Protein AF-Q20AI0-F1 (afdb_monomer)

Foldseek 3Di:
DPWDKDWDWFQFPPRDIDIDIGGPDAPDDDDDDPDPDPDDTHTDDWDWPDDDPQWTWIASPDPQWIWTAGVVVGKIFTTGHPDTQKIKCPVVPWDFDGFDADPVVPPPPPPPDDDDDDDDDDYDDDDDDDPPPPPPDPPPCPQQAWDDDDHDIDRRRRGDGDTDMDMDGPPDPFDADPDDDPDDRTDDDCPPHDD

Sequence (195 aa):
NKVRLLLELYRLQGNITRVKINELKPLKPRFEVPDVLVGEPPTEPLSVLSKDDNGVVLSLGSESQRLIVSARPFRLDVMEGPEVLLSLNSRGLLAFEHLRLRKDTQADPESAEVKENVDGAEEQDNEEKAEDGGKDKEEKDDGLWEETFRSHTDSKPNGPTSISLDFSLPGVEHVYGIPEHADNLKLKTTDGGDP

InterPro domains:
  IPR025887 Glycoside hydrolase family 31, N-terminal domain [PF13802] (7-190)

Nearest PDB structures (foldseek):
  7k9n-assembly2_C  TM=9.590E-01  e=2.034E-14  Mus musculus
  7kry-assembly2_C  TM=9.667E-01  e=3.695E-14  Mus musculus
  7k9q-assembly1_A  TM=9.678E-01  e=1.094E-13  Mus musculus
  7jty-assembly1_A  TM=9.689E-01  e=2.754E-13  Mus musculus
  7kb6-assembly1_A  TM=9.679E-01  e=3.421E-13  Mus musculus

Structure (mmCIF, N/CA/C/O backbone):
data_AF-Q20AI0-F1
#
_entry.id   AF-Q20AI0-F1
#
loop_
_atom_site.group_PDB
_atom_site.id
_atom_site.type_symbol
_atom_site.label_atom_id
_atom_site.label_alt_id
_atom_site.label_comp_id
_atom_site.label_asym_id
_atom_site.label_entity_id
_atom_site.label_seq_id
_atom_site.pdbx_PDB_ins_code
_atom_site.Cartn_x
_atom_site.Cartn_y
_atom_site.Cartn_z
_atom_site.occupancy
_atom_site.B_iso_or_equiv
_atom_site.auth_seq_id
_atom_site.auth_comp_id
_atom_site.auth_asym_id
_atom_site.auth_atom_id
_atom_site.pdbx_PDB_model_num
ATOM 1 N N . ASN A 1 1 ? 9.382 -21.096 -7.380 1.00 51.12 1 ASN A N 1
ATOM 2 C CA . ASN A 1 1 ? 10.043 -20.179 -6.420 1.00 51.12 1 ASN A CA 1
ATOM 3 C C . ASN A 1 1 ? 9.060 -19.696 -5.358 1.00 51.12 1 ASN A C 1
ATOM 5 O O . ASN A 1 1 ? 8.054 -19.109 -5.723 1.00 51.12 1 ASN A O 1
ATOM 9 N N . LYS A 1 2 ? 9.305 -19.943 -4.060 1.00 81.31 2 LYS A N 1
ATOM 10 C CA . LYS A 1 2 ? 8.497 -19.376 -2.955 1.00 81.31 2 LYS A CA 1
ATOM 11 C C . LYS A 1 2 ? 9.192 -18.126 -2.408 1.00 81.31 2 LYS A C 1
ATOM 13 O O . LYS A 1 2 ? 9.929 -18.204 -1.425 1.00 81.31 2 LYS A O 1
ATOM 18 N N . VAL A 1 3 ? 9.017 -16.995 -3.087 1.00 91.12 3 VAL A N 1
ATOM 19 C CA . VAL A 1 3 ? 9.570 -15.708 -2.638 1.00 91.12 3 VAL A CA 1
ATOM 20 C C . VAL A 1 3 ? 8.892 -15.307 -1.334 1.00 91.12 3 VAL A C 1
ATOM 22 O O . VAL A 1 3 ? 7.679 -15.449 -1.189 1.00 91.12 3 VAL A O 1
ATOM 25 N N . ARG A 1 4 ? 9.679 -14.828 -0.370 1.00 95.44 4 ARG A N 1
ATOM 26 C CA . ARG A 1 4 ? 9.167 -14.318 0.903 1.00 95.44 4 ARG A CA 1
ATOM 27 C C . ARG A 1 4 ? 9.273 -12.805 0.921 1.00 95.44 4 ARG A C 1
ATOM 29 O O . ARG A 1 4 ? 10.354 -12.265 0.693 1.00 95.44 4 ARG A O 1
ATOM 36 N N . LEU A 1 5 ? 8.165 -12.156 1.242 1.00 96.75 5 LEU A N 1
ATOM 37 C CA . LEU A 1 5 ? 8.099 -10.721 1.473 1.00 96.75 5 LEU A CA 1
ATOM 38 C C . LEU A 1 5 ? 8.093 -10.436 2.980 1.00 96.75 5 LEU A C 1
ATOM 40 O O . LEU A 1 5 ? 7.727 -11.293 3.788 1.00 96.75 5 LEU A O 1
ATOM 44 N N . LEU A 1 6 ? 8.529 -9.238 3.339 1.00 97.56 6 LEU A N 1
ATOM 45 C CA . LEU A 1 6 ? 8.467 -8.648 4.663 1.00 97.56 6 LEU A CA 1
ATOM 46 C C . LEU A 1 6 ? 7.377 -7.574 4.648 1.00 97.56 6 LEU A C 1
ATOM 48 O O . LEU A 1 6 ? 7.428 -6.659 3.831 1.00 97.56 6 LEU A O 1
ATOM 52 N N . LEU A 1 7 ? 6.412 -7.702 5.556 1.00 97.75 7 LEU A N 1
ATOM 53 C CA . LEU A 1 7 ? 5.418 -6.676 5.850 1.00 97.75 7 LEU A CA 1
ATOM 54 C C . LEU A 1 7 ? 5.827 -5.961 7.138 1.00 97.75 7 LEU A C 1
ATOM 56 O O . LEU A 1 7 ? 5.940 -6.597 8.186 1.00 97.75 7 LEU A O 1
ATOM 60 N N . GLU A 1 8 ? 5.988 -4.647 7.062 1.00 97.81 8 GLU A N 1
ATOM 61 C CA . GLU A 1 8 ? 6.223 -3.773 8.207 1.00 97.81 8 GLU A CA 1
ATOM 62 C C . GLU A 1 8 ? 5.012 -2.847 8.375 1.00 97.81 8 GLU A C 1
ATOM 64 O O . GLU A 1 8 ? 4.551 -2.213 7.420 1.00 97.81 8 GLU A O 1
ATOM 69 N N . LEU A 1 9 ? 4.478 -2.796 9.595 1.00 97.94 9 LEU A N 1
ATOM 70 C CA . LEU A 1 9 ? 3.311 -1.997 9.961 1.00 97.94 9 LEU A CA 1
ATOM 71 C C . LEU A 1 9 ? 3.705 -1.026 11.069 1.00 97.94 9 LEU A C 1
ATOM 73 O O . LEU A 1 9 ? 4.237 -1.447 12.097 1.00 97.94 9 LEU A O 1
ATOM 77 N N . TYR A 1 10 ? 3.398 0.254 10.879 1.00 97.50 10 TYR A N 1
ATOM 78 C CA . TYR A 1 10 ? 3.651 1.295 11.870 1.00 97.50 10 TYR A CA 1
ATOM 79 C C . TYR A 1 10 ? 2.379 2.087 12.131 1.00 97.50 10 TYR A C 1
ATOM 81 O O . TYR A 1 10 ? 1.700 2.517 11.196 1.00 97.50 10 TYR A O 1
ATOM 89 N N . ARG A 1 11 ? 2.106 2.344 13.409 1.00 97.38 11 ARG A N 1
ATOM 90 C CA . ARG A 1 11 ? 1.198 3.406 13.830 1.00 97.38 11 ARG A CA 1
ATOM 91 C C . ARG A 1 11 ? 2.026 4.664 14.040 1.00 97.38 11 ARG A 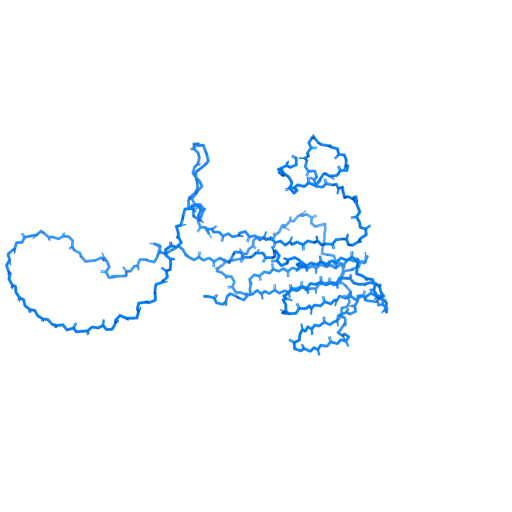C 1
ATOM 93 O O . ARG A 1 11 ? 3.006 4.645 14.782 1.00 97.38 11 ARG A O 1
ATOM 100 N N . LEU A 1 12 ? 1.642 5.738 13.372 1.00 97.19 12 LEU A N 1
ATOM 101 C CA . LEU A 1 12 ? 2.289 7.040 13.459 1.00 97.19 12 LEU A CA 1
ATOM 102 C C . LEU A 1 12 ? 1.355 8.030 14.162 1.00 97.19 12 LEU A C 1
ATOM 104 O O . LEU A 1 12 ? 0.133 7.861 14.146 1.00 97.19 12 LEU A O 1
ATOM 108 N N . GLN A 1 13 ? 1.926 9.075 14.760 1.00 95.31 13 GLN A N 1
ATOM 109 C CA . GLN A 1 13 ? 1.141 10.179 15.313 1.00 95.31 13 GLN A CA 1
ATOM 110 C C . GLN A 1 13 ? 0.249 10.820 14.237 1.00 95.31 13 GLN A C 1
ATOM 112 O O . GLN A 1 13 ? 0.632 10.921 13.072 1.00 95.31 13 GLN A O 1
ATOM 117 N N . GLY A 1 14 ? -0.939 11.281 14.641 1.00 93.38 14 GLY A N 1
ATOM 118 C CA . GLY A 1 14 ? -1.883 11.958 13.745 1.00 93.38 14 GLY A CA 1
ATOM 119 C C . GLY A 1 14 ? -2.825 11.028 12.974 1.00 93.38 14 GLY A C 1
ATOM 120 O O . GLY A 1 14 ? -3.235 11.377 11.873 1.00 93.38 14 GLY A O 1
ATOM 121 N N . ASN A 1 15 ? -3.183 9.868 13.541 1.00 92.50 15 ASN A N 1
ATOM 122 C CA . ASN A 1 15 ? -4.081 8.871 12.932 1.00 92.50 15 ASN A CA 1
ATOM 123 C C . ASN A 1 15 ? -3.575 8.336 11.582 1.00 92.50 15 ASN A C 1
ATOM 125 O O . ASN A 1 15 ? -4.352 8.090 10.659 1.00 92.50 15 ASN A O 1
ATOM 129 N N . ILE A 1 16 ? -2.260 8.140 11.465 1.00 95.94 16 ILE A N 1
ATOM 130 C CA . ILE A 1 16 ? -1.623 7.633 10.248 1.00 95.94 16 ILE A CA 1
ATOM 131 C C . ILE A 1 16 ? -1.146 6.199 10.490 1.00 95.94 16 ILE A C 1
ATOM 133 O O . ILE A 1 16 ? -0.482 5.898 11.482 1.00 95.94 16 ILE A O 1
ATOM 137 N N . THR A 1 17 ? -1.440 5.312 9.542 1.00 96.94 17 THR A N 1
ATOM 138 C CA . THR A 1 17 ? -0.870 3.961 9.488 1.00 96.94 17 THR A CA 1
ATOM 139 C C . THR A 1 17 ? 0.069 3.871 8.291 1.00 96.94 17 THR A C 1
ATOM 141 O O . THR A 1 17 ? -0.352 4.107 7.159 1.00 96.94 17 THR A O 1
ATOM 144 N N . ARG A 1 18 ? 1.340 3.525 8.521 1.00 98.06 18 ARG A N 1
ATOM 145 C CA . ARG A 1 18 ? 2.326 3.292 7.454 1.00 98.06 18 ARG A CA 1
ATOM 146 C C . ARG A 1 18 ? 2.454 1.795 7.211 1.00 98.06 18 ARG A C 1
ATOM 148 O O . ARG A 1 18 ? 2.704 1.031 8.142 1.00 98.06 18 ARG A O 1
ATOM 155 N N . VAL A 1 19 ? 2.307 1.400 5.952 1.00 98.12 19 VAL A N 1
ATOM 156 C CA . VAL A 1 19 ? 2.476 0.023 5.482 1.00 98.12 19 VAL A CA 1
ATOM 157 C C . VAL A 1 19 ? 3.674 -0.010 4.545 1.00 98.12 19 VAL A C 1
ATOM 159 O O . VAL A 1 19 ? 3.740 0.778 3.602 1.00 98.12 19 VAL A O 1
ATOM 162 N N . LYS A 1 20 ? 4.618 -0.914 4.797 1.00 98.00 20 LYS A N 1
ATOM 163 C CA . LYS A 1 20 ? 5.772 -1.149 3.927 1.00 98.00 20 LYS A CA 1
ATOM 164 C C . LYS A 1 20 ? 5.855 -2.635 3.603 1.00 98.00 20 LYS A C 1
ATOM 166 O O . LYS A 1 20 ? 5.780 -3.476 4.494 1.00 98.00 20 LYS A O 1
ATOM 171 N N . ILE A 1 21 ? 5.970 -2.948 2.315 1.00 98.06 21 ILE A N 1
ATOM 172 C CA . ILE A 1 21 ? 6.155 -4.311 1.811 1.00 98.06 21 ILE A CA 1
ATOM 173 C C . ILE A 1 21 ? 7.470 -4.332 1.044 1.00 98.06 21 ILE A C 1
ATOM 175 O O . ILE A 1 21 ? 7.664 -3.539 0.125 1.00 98.06 21 ILE A O 1
ATOM 179 N N . ASN A 1 22 ? 8.373 -5.231 1.420 1.00 97.88 22 ASN A N 1
ATOM 180 C CA . ASN A 1 22 ? 9.650 -5.420 0.737 1.00 97.88 22 ASN A CA 1
ATOM 181 C C . ASN A 1 22 ? 9.959 -6.915 0.598 1.00 97.88 22 ASN A C 1
ATOM 183 O O . ASN A 1 22 ? 9.277 -7.756 1.174 1.00 97.88 22 ASN A O 1
ATOM 187 N N . GLU A 1 23 ? 10.990 -7.282 -0.151 1.00 97.00 23 GLU A N 1
ATOM 188 C CA . GLU A 1 23 ? 11.496 -8.654 -0.124 1.00 97.00 23 GLU A CA 1
ATOM 189 C C . GLU A 1 23 ? 12.195 -8.918 1.210 1.00 97.00 23 GLU A C 1
ATOM 191 O O . GLU A 1 23 ? 12.966 -8.094 1.695 1.00 97.00 23 GLU A O 1
ATOM 196 N N . LEU A 1 24 ? 11.969 -10.095 1.799 1.00 96.81 24 LEU A N 1
ATOM 197 C CA . LEU A 1 24 ? 12.628 -10.466 3.055 1.00 96.81 24 LEU A CA 1
ATOM 198 C C . LEU A 1 24 ? 14.141 -10.672 2.868 1.00 96.81 24 LEU A C 1
ATOM 200 O O . LEU A 1 24 ? 14.921 -10.468 3.794 1.00 96.81 24 LEU A O 1
ATOM 204 N N . LYS A 1 25 ? 14.547 -11.144 1.684 1.00 95.75 25 LYS A N 1
ATOM 205 C CA . LYS A 1 25 ? 15.941 -11.417 1.308 1.00 95.75 25 LYS A CA 1
ATOM 206 C C . LYS A 1 25 ? 16.156 -11.066 -0.170 1.00 95.75 25 LYS A C 1
ATOM 208 O O . LYS A 1 25 ? 16.181 -11.981 -0.993 1.00 95.75 25 LYS A O 1
ATOM 213 N N . PRO A 1 26 ? 16.237 -9.773 -0.522 1.00 95.06 26 PRO A N 1
ATOM 214 C CA . PRO A 1 26 ? 16.403 -9.375 -1.912 1.00 95.06 26 PRO A CA 1
ATOM 215 C C . PRO A 1 26 ? 17.822 -9.665 -2.417 1.00 95.06 26 PRO A C 1
ATOM 217 O O . PRO A 1 26 ? 18.776 -9.657 -1.638 1.00 95.06 26 PRO A O 1
ATOM 220 N N . LEU A 1 27 ? 17.976 -9.833 -3.736 1.00 95.44 27 LEU A N 1
ATOM 221 C CA . LEU A 1 27 ? 19.296 -9.919 -4.385 1.00 95.44 27 LEU A CA 1
ATOM 222 C C . LEU A 1 27 ? 20.114 -8.628 -4.215 1.00 95.44 27 LEU A C 1
ATOM 224 O O . LEU A 1 27 ? 21.339 -8.663 -4.148 1.00 95.44 27 LEU A O 1
ATOM 228 N N . LYS A 1 28 ? 19.423 -7.487 -4.139 1.00 95.38 28 LYS A N 1
ATOM 229 C CA . LYS A 1 28 ? 19.978 -6.167 -3.834 1.00 95.38 28 LYS A CA 1
ATOM 230 C C . LYS A 1 28 ? 18.897 -5.272 -3.217 1.00 95.38 28 LYS A C 1
ATOM 232 O O . LYS A 1 28 ? 17.720 -5.513 -3.477 1.00 95.38 28 LYS A O 1
ATOM 237 N N . PRO A 1 29 ? 19.244 -4.227 -2.451 1.00 96.75 29 PRO A N 1
ATOM 238 C CA . PRO A 1 29 ? 18.245 -3.325 -1.886 1.00 96.75 29 PRO A CA 1
ATOM 239 C C . PRO A 1 29 ? 17.313 -2.745 -2.959 1.00 96.75 29 PRO A C 1
ATOM 241 O O . PRO A 1 29 ? 17.765 -2.333 -4.031 1.00 96.75 29 PRO A O 1
ATOM 244 N N . ARG A 1 30 ? 16.010 -2.707 -2.662 1.00 96.81 30 ARG A N 1
ATOM 245 C CA . ARG A 1 30 ? 15.045 -1.926 -3.442 1.00 96.81 30 ARG A CA 1
ATOM 246 C C . ARG A 1 30 ? 15.171 -0.455 -3.078 1.00 96.81 30 ARG A C 1
ATOM 248 O O . ARG A 1 30 ? 15.557 -0.125 -1.960 1.00 96.81 30 ARG A O 1
ATOM 255 N N . PHE A 1 31 ? 14.863 0.410 -4.036 1.00 97.25 31 PHE A N 1
ATOM 256 C CA . PHE A 1 31 ? 14.921 1.847 -3.822 1.00 97.25 31 PHE A CA 1
ATOM 257 C C . PHE A 1 31 ? 13.906 2.276 -2.755 1.00 97.25 31 PHE A C 1
ATOM 259 O O . PHE A 1 31 ? 12.736 1.902 -2.822 1.00 97.25 31 PHE A O 1
ATOM 266 N N . GLU A 1 32 ? 14.358 3.077 -1.793 1.00 96.69 32 GLU A N 1
ATOM 267 C CA . GLU A 1 32 ? 13.515 3.767 -0.820 1.00 96.69 32 GLU A CA 1
ATOM 268 C C . GLU A 1 32 ? 13.718 5.265 -1.019 1.00 96.69 32 GLU A C 1
ATOM 270 O O . GLU A 1 32 ? 14.857 5.719 -1.079 1.00 96.69 32 GLU A O 1
ATOM 275 N N . VAL A 1 33 ? 12.622 6.010 -1.173 1.00 97.31 33 VAL A N 1
ATOM 276 C CA . VAL A 1 33 ? 12.655 7.422 -1.575 1.00 97.31 33 VAL A CA 1
ATOM 277 C C . VAL A 1 33 ? 13.280 8.277 -0.460 1.00 97.31 33 VAL A C 1
ATOM 279 O O . VAL A 1 33 ? 12.664 8.396 0.603 1.00 97.31 33 VAL A O 1
ATOM 282 N N . PRO A 1 34 ? 14.463 8.886 -0.676 1.00 96.56 34 PRO A N 1
ATOM 283 C CA . PRO A 1 34 ? 15.058 9.804 0.287 1.00 96.56 34 PRO A CA 1
ATOM 284 C C . PRO A 1 34 ? 14.478 11.219 0.125 1.00 96.56 34 PRO A C 1
ATOM 286 O O . PRO A 1 34 ? 13.783 11.512 -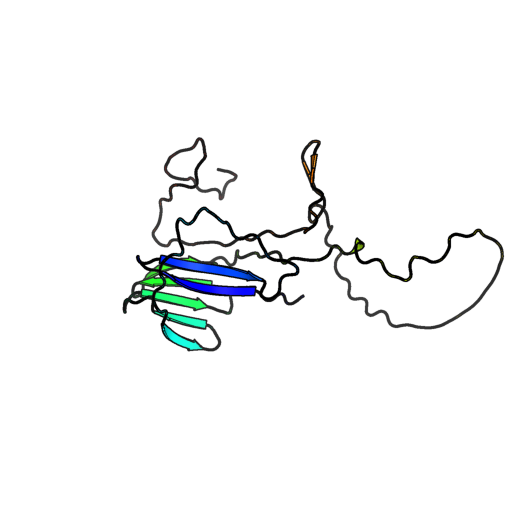0.846 1.00 96.56 34 PRO A O 1
ATOM 289 N N . ASP A 1 35 ? 14.770 12.098 1.085 1.00 96.56 35 ASP A N 1
ATOM 290 C CA . ASP A 1 35 ? 14.598 13.563 1.010 1.00 96.56 35 ASP A CA 1
ATOM 291 C C . ASP A 1 35 ? 13.163 14.117 0.852 1.00 96.56 35 ASP A C 1
ATOM 293 O O . ASP A 1 35 ? 12.959 15.326 0.943 1.00 96.56 35 ASP A O 1
ATOM 297 N N . VAL A 1 36 ? 12.146 13.267 0.668 1.00 97.88 36 VAL A N 1
ATOM 298 C CA . VAL A 1 36 ? 10.729 13.684 0.623 1.00 97.88 36 VAL A CA 1
ATOM 299 C C . VAL A 1 36 ? 10.154 13.885 2.027 1.00 97.88 36 VAL A C 1
ATOM 301 O O . VAL A 1 36 ? 9.379 14.813 2.263 1.00 97.88 36 VAL A O 1
ATOM 304 N N . LEU A 1 37 ? 10.522 13.020 2.975 1.00 97.00 37 LEU A N 1
ATOM 305 C CA . LEU A 1 37 ? 10.156 13.197 4.377 1.00 97.00 37 LEU A CA 1
ATOM 306 C C . LEU A 1 37 ? 11.094 14.225 5.014 1.00 97.00 37 LEU A C 1
ATOM 308 O O . LEU A 1 37 ? 12.308 14.054 5.005 1.00 97.00 37 LEU A O 1
ATOM 312 N N . VAL A 1 38 ? 10.527 15.261 5.634 1.00 96.75 38 VAL A N 1
ATOM 313 C CA . VAL A 1 38 ? 11.292 16.287 6.374 1.00 96.75 38 VAL A CA 1
ATOM 314 C C . VAL A 1 38 ? 11.928 15.758 7.671 1.00 96.75 38 VAL A C 1
ATOM 316 O O . VAL A 1 38 ? 12.734 16.441 8.297 1.00 96.75 38 VAL A O 1
ATOM 319 N N . GLY A 1 39 ? 11.551 14.549 8.086 1.00 96.06 39 GLY A N 1
ATOM 320 C CA . GLY A 1 39 ? 12.059 13.828 9.246 1.00 96.06 39 GLY A CA 1
ATOM 321 C C . GLY A 1 39 ? 11.294 12.518 9.432 1.00 96.06 39 GLY A C 1
ATOM 322 O O . GLY A 1 39 ? 10.238 12.324 8.823 1.00 96.06 39 GLY A O 1
ATOM 323 N N . GLU A 1 40 ? 11.811 11.619 10.270 1.00 96.12 40 GLU A N 1
ATOM 324 C CA . GLU A 1 40 ? 11.113 10.366 10.575 1.00 96.12 40 GLU A CA 1
ATOM 325 C C . GLU A 1 40 ? 9.820 10.639 11.360 1.00 96.12 40 GLU A C 1
ATOM 327 O O . GLU A 1 40 ? 9.881 11.257 12.431 1.00 96.12 40 GLU A O 1
ATOM 332 N N . PRO A 1 41 ? 8.646 10.195 10.866 1.00 97.19 41 PRO A N 1
ATOM 333 C CA . PRO A 1 41 ? 7.388 10.406 11.566 1.00 97.19 41 PRO A CA 1
ATOM 334 C C . PRO A 1 41 ? 7.393 9.720 12.942 1.00 97.19 41 PRO A C 1
ATOM 336 O O . PRO A 1 41 ? 7.696 8.526 13.022 1.00 97.19 41 PRO A O 1
ATOM 339 N N . PRO A 1 42 ? 7.017 10.422 14.027 1.00 97.75 42 PRO A N 1
ATOM 340 C CA . PRO A 1 42 ? 6.953 9.818 15.350 1.00 97.75 42 PRO A CA 1
ATOM 341 C C . PRO A 1 42 ? 5.974 8.640 15.389 1.00 97.75 42 PRO A C 1
ATOM 343 O O . PRO A 1 42 ? 4.813 8.757 14.987 1.00 97.75 42 PRO A O 1
ATOM 346 N N . THR A 1 43 ? 6.440 7.504 15.901 1.00 97.62 43 THR A N 1
ATOM 347 C CA . THR A 1 43 ? 5.642 6.280 16.030 1.00 97.62 43 THR A CA 1
ATOM 348 C C . THR A 1 43 ? 4.900 6.232 17.360 1.00 97.62 43 THR A C 1
ATOM 350 O O . THR A 1 43 ? 5.431 6.646 18.390 1.00 97.62 43 THR A O 1
ATOM 353 N N . GLU A 1 44 ? 3.724 5.617 17.360 1.00 96.31 44 GLU A N 1
ATOM 354 C CA . GLU A 1 44 ? 2.995 5.231 18.567 1.00 96.31 44 GLU A CA 1
ATOM 355 C C . GLU A 1 44 ? 2.919 3.697 18.677 1.00 96.31 44 GLU A C 1
ATOM 357 O O . GLU A 1 44 ? 2.975 3.001 17.659 1.00 96.31 44 GLU A O 1
ATOM 362 N N . PRO A 1 45 ? 2.774 3.128 19.888 1.00 94.25 45 PRO A N 1
ATOM 363 C CA . PRO A 1 45 ? 2.695 1.680 20.047 1.00 94.25 45 PRO A CA 1
ATOM 364 C C . PRO A 1 45 ? 1.486 1.067 19.326 1.00 94.25 45 PRO A C 1
ATOM 366 O O . PRO A 1 45 ? 0.350 1.533 19.468 1.00 94.25 45 PRO A O 1
ATOM 369 N N . LEU A 1 46 ? 1.739 -0.029 18.610 1.00 93.62 46 LEU A N 1
ATOM 370 C CA . LEU A 1 46 ? 0.728 -0.982 18.156 1.00 93.62 46 LEU A CA 1
ATOM 371 C C . LEU A 1 46 ? 0.592 -2.088 19.205 1.00 93.62 46 LEU A C 1
ATOM 373 O O . LEU A 1 46 ? 1.596 -2.652 19.643 1.00 93.62 46 LEU A O 1
ATOM 377 N N . SER A 1 47 ? -0.637 -2.430 19.584 1.00 95.19 47 SER A N 1
ATOM 378 C CA . SER A 1 47 ? -0.910 -3.570 20.463 1.00 95.19 47 SER A CA 1
ATOM 379 C C . SER A 1 47 ? -1.708 -4.641 19.729 1.00 95.19 47 SER A C 1
ATOM 381 O O . SER A 1 47 ? -2.604 -4.348 18.939 1.00 95.19 47 SER A O 1
ATOM 383 N N . VAL A 1 48 ? -1.366 -5.904 19.982 1.00 97.56 48 VAL A N 1
ATOM 384 C CA . VAL A 1 48 ? -2.096 -7.053 19.440 1.00 97.56 48 VAL A CA 1
ATOM 385 C C . VAL A 1 48 ? -3.344 -7.277 20.285 1.00 97.56 48 VAL A C 1
ATOM 387 O O . VAL A 1 48 ? -3.240 -7.489 21.490 1.00 97.56 48 VAL A O 1
ATOM 390 N N . LEU A 1 49 ? -4.513 -7.243 19.649 1.00 97.06 49 LEU A N 1
ATOM 391 C CA . LEU A 1 49 ? -5.799 -7.551 20.277 1.00 97.06 49 LEU A CA 1
ATOM 392 C C . LEU A 1 49 ? -6.133 -9.041 20.158 1.00 97.06 49 LEU A C 1
ATOM 394 O O . LEU A 1 49 ? -6.603 -9.651 21.114 1.00 97.06 49 LEU A O 1
ATOM 398 N N . SER A 1 50 ? -5.876 -9.634 18.993 1.00 97.50 50 SER A N 1
ATOM 399 C CA . SER A 1 50 ? -6.044 -11.069 18.760 1.00 97.50 50 SER A CA 1
ATOM 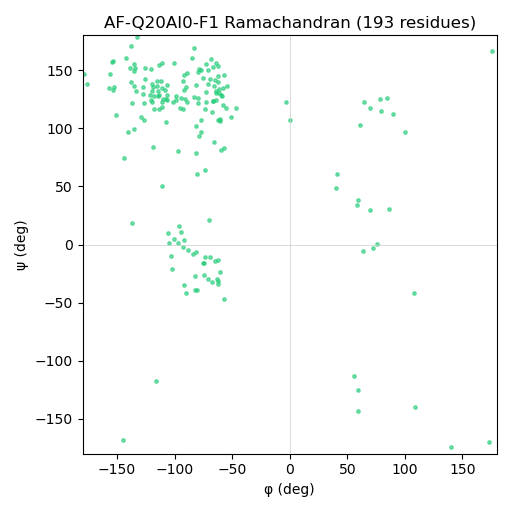400 C C . SER A 1 50 ? -5.114 -11.560 17.654 1.00 97.50 50 SER A C 1
ATOM 402 O O . SER A 1 50 ? -4.633 -10.784 16.825 1.00 97.50 50 SER A O 1
ATOM 404 N N . LYS A 1 51 ? -4.836 -12.864 17.663 1.00 98.19 51 LYS A N 1
ATOM 405 C CA . LYS A 1 51 ? -4.017 -13.545 16.662 1.00 98.19 51 LYS A CA 1
ATOM 406 C C . LYS A 1 51 ? -4.437 -15.005 16.556 1.00 98.19 51 LYS A C 1
ATOM 408 O O . LYS A 1 51 ? -4.573 -15.672 17.580 1.00 98.19 51 LYS A O 1
ATOM 413 N N . ASP A 1 52 ? -4.566 -15.485 15.330 1.00 97.06 52 ASP A N 1
ATOM 414 C CA . ASP A 1 52 ? -4.833 -16.883 15.004 1.00 97.06 52 ASP A CA 1
ATOM 415 C C . ASP A 1 52 ? -4.107 -17.288 13.702 1.00 97.06 52 ASP A C 1
ATOM 417 O O . ASP A 1 52 ? -3.223 -16.577 13.214 1.00 97.06 52 ASP A O 1
ATOM 421 N N . ASP A 1 53 ? -4.457 -18.451 13.150 1.00 95.81 53 ASP A N 1
ATOM 422 C CA . ASP A 1 53 ? -3.868 -18.988 11.914 1.00 95.81 53 ASP A CA 1
ATOM 423 C C . ASP A 1 53 ? -4.327 -18.259 10.635 1.00 95.81 53 ASP A C 1
ATOM 425 O O . ASP A 1 53 ? -3.784 -18.495 9.544 1.00 95.81 53 ASP A O 1
ATOM 429 N N . ASN A 1 54 ? -5.346 -17.404 10.748 1.00 95.62 54 ASN A N 1
ATOM 430 C CA . ASN A 1 54 ? -5.933 -16.639 9.655 1.00 95.62 54 ASN A CA 1
ATOM 431 C C . ASN A 1 54 ? -5.478 -15.181 9.663 1.00 95.62 54 ASN A C 1
ATOM 433 O O . ASN A 1 54 ?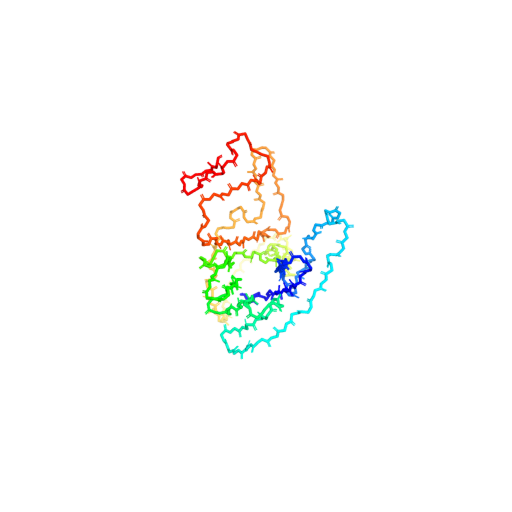 -5.541 -14.545 8.609 1.00 95.62 54 ASN A O 1
ATOM 437 N N . GLY A 1 55 ? -5.004 -14.648 10.791 1.00 97.31 55 GLY A N 1
ATOM 438 C CA . GLY A 1 55 ? -4.612 -13.250 10.857 1.00 97.31 55 GLY A CA 1
ATOM 439 C C . GLY A 1 55 ? -4.234 -12.704 12.230 1.00 97.31 55 GLY A C 1
ATOM 440 O O . GLY A 1 55 ? -4.056 -13.420 13.215 1.00 97.31 55 GLY A O 1
ATOM 441 N N . VAL A 1 56 ? -4.092 -11.380 12.270 1.00 98.31 56 VAL A N 1
ATOM 442 C CA . VAL A 1 56 ? -3.808 -10.590 13.474 1.00 98.31 56 VAL A CA 1
ATOM 443 C C . VAL A 1 56 ? -4.715 -9.366 13.483 1.00 98.31 56 VAL A C 1
ATOM 445 O O . VAL A 1 56 ? -4.850 -8.692 12.466 1.00 98.31 56 VAL A O 1
ATOM 448 N N . VAL A 1 57 ? -5.295 -9.040 14.635 1.00 98.19 57 VAL A N 1
ATOM 449 C CA . VAL A 1 57 ? -6.002 -7.773 14.855 1.00 98.19 57 VAL A CA 1
ATOM 450 C C . VAL A 1 57 ? -5.151 -6.894 15.759 1.00 98.19 57 VAL A C 1
ATOM 452 O O . VAL A 1 57 ? -4.761 -7.305 16.854 1.00 98.19 57 VAL A O 1
ATOM 455 N N . LEU A 1 58 ? -4.868 -5.679 15.304 1.00 98.06 58 LEU A N 1
ATOM 456 C CA . LEU A 1 58 ? -4.058 -4.683 15.997 1.00 98.06 58 LEU A CA 1
ATOM 457 C C . LEU A 1 58 ? -4.935 -3.500 16.425 1.00 98.06 58 LEU A C 1
ATOM 459 O O . LEU A 1 58 ? -5.807 -3.074 15.669 1.00 98.06 58 LEU A O 1
ATOM 463 N N . SER A 1 59 ? -4.702 -2.945 17.613 1.00 96.69 59 SER A N 1
ATOM 464 C CA . SER A 1 59 ? -5.291 -1.661 18.013 1.00 96.69 59 SER A CA 1
ATOM 465 C C . SER A 1 59 ? -4.486 -0.506 17.428 1.00 96.69 59 SER A C 1
ATOM 467 O O . SER A 1 59 ? -3.254 -0.504 17.495 1.00 96.69 59 SER A O 1
ATOM 469 N N . LEU A 1 60 ? -5.193 0.504 16.921 1.00 95.75 60 LEU A N 1
ATOM 470 C CA . LEU A 1 60 ? -4.614 1.770 16.465 1.00 95.75 60 LEU A CA 1
ATOM 471 C C . LEU A 1 60 ? -4.686 2.870 17.541 1.00 95.75 60 LEU A C 1
ATOM 473 O O . LEU A 1 60 ? -4.502 4.043 17.240 1.00 95.75 60 LEU A O 1
ATOM 477 N N . GLY A 1 61 ? -4.926 2.502 18.805 1.00 89.50 61 GLY A N 1
ATOM 478 C CA . GLY A 1 61 ? -4.904 3.403 19.962 1.00 89.50 61 GLY A CA 1
ATOM 479 C C . GLY A 1 61 ? -6.270 3.727 20.545 1.00 89.50 61 GLY A C 1
ATOM 480 O O . GLY A 1 61 ? -6.414 3.713 21.764 1.00 89.50 61 GLY A O 1
ATOM 481 N N . SER A 1 62 ? -7.269 3.973 19.697 1.00 88.25 62 SER A N 1
ATOM 482 C CA . SER A 1 62 ? -8.670 4.049 20.129 1.00 88.25 62 SER A CA 1
ATOM 483 C C . SER A 1 62 ? -9.251 2.643 20.322 1.00 88.25 62 SER A C 1
ATOM 485 O O . SER A 1 62 ? -8.876 1.705 19.617 1.00 88.25 62 SER A O 1
ATOM 487 N N . GLU A 1 63 ? -10.221 2.491 21.228 1.00 88.88 63 GLU A N 1
ATOM 488 C CA . GLU A 1 63 ? -10.981 1.239 21.382 1.00 88.88 63 GLU A CA 1
ATOM 489 C C . GLU A 1 63 ? -11.790 0.883 20.122 1.00 88.88 63 GLU A C 1
ATOM 491 O O . GLU A 1 63 ? -12.016 -0.300 19.820 1.00 88.88 63 GLU A O 1
ATOM 496 N N . SER A 1 64 ? -12.206 1.911 19.371 1.00 93.94 64 SER A N 1
ATOM 497 C CA . SER A 1 64 ? -12.944 1.764 18.118 1.00 93.94 64 SER A CA 1
ATOM 498 C C . SER A 1 64 ? -12.035 1.480 16.923 1.00 93.94 64 SER A C 1
ATOM 500 O O . SER A 1 64 ? -12.492 0.836 15.985 1.00 93.94 64 SER A O 1
ATOM 502 N N . GLN A 1 65 ? -10.769 1.910 16.936 1.00 95.88 65 GLN A N 1
ATOM 503 C CA . GLN A 1 65 ? -9.915 1.868 15.746 1.00 95.88 65 GLN A CA 1
ATOM 504 C C . GLN A 1 65 ? -8.978 0.666 15.734 1.00 95.88 65 GLN A C 1
ATOM 506 O O . GLN A 1 65 ? -8.193 0.438 16.663 1.00 95.88 65 GLN A O 1
ATOM 511 N N . ARG A 1 66 ? -9.053 -0.114 14.656 1.00 97.50 66 ARG A N 1
ATOM 512 C CA . ARG A 1 66 ? -8.332 -1.386 14.530 1.00 97.50 66 ARG A CA 1
ATOM 513 C C . ARG A 1 66 ? -7.758 -1.553 13.135 1.00 97.50 66 ARG A C 1
ATOM 515 O O . ARG A 1 66 ? -8.317 -1.060 12.163 1.00 97.50 66 ARG A O 1
ATOM 522 N N . LEU A 1 67 ? -6.665 -2.297 13.055 1.00 98.31 67 LEU A N 1
ATOM 523 C CA . LEU A 1 67 ? -6.106 -2.807 11.812 1.00 98.31 67 LEU A CA 1
ATOM 524 C C . LEU A 1 67 ? -6.224 -4.330 11.823 1.00 98.31 67 LEU A C 1
ATOM 526 O O . LEU A 1 67 ? -5.628 -4.993 12.673 1.00 98.31 67 LEU A O 1
ATOM 530 N N . ILE A 1 68 ? -6.989 -4.883 10.888 1.00 98.44 68 ILE A N 1
ATOM 531 C CA . ILE A 1 68 ? -7.089 -6.328 10.679 1.00 98.44 68 ILE A CA 1
ATOM 532 C C . ILE A 1 68 ? -6.103 -6.730 9.589 1.00 98.44 68 ILE A C 1
ATOM 534 O O . ILE A 1 68 ? -6.140 -6.194 8.487 1.00 98.44 68 ILE A O 1
ATOM 538 N N . VAL A 1 69 ? -5.244 -7.698 9.895 1.00 98.56 69 VAL A N 1
ATOM 539 C CA . VAL A 1 69 ? -4.325 -8.344 8.959 1.00 98.56 69 VAL A CA 1
ATOM 540 C C . VAL A 1 69 ? -4.836 -9.747 8.676 1.00 98.56 69 VAL A C 1
ATOM 542 O O . VAL A 1 69 ? -4.695 -10.630 9.518 1.00 98.56 69 VAL A O 1
ATOM 545 N N . SER A 1 70 ? -5.406 -9.964 7.495 1.00 98.50 70 SER A N 1
ATOM 546 C CA . SER A 1 70 ? -5.792 -11.293 7.012 1.00 98.50 70 SER A CA 1
ATOM 547 C C . SER A 1 70 ? -4.629 -11.921 6.251 1.00 98.50 70 SER A C 1
ATOM 549 O O . SER A 1 70 ? -3.986 -11.255 5.443 1.00 98.50 70 SER A O 1
ATOM 551 N N . ALA A 1 71 ? -4.338 -13.196 6.502 1.00 95.50 71 ALA A N 1
ATOM 552 C CA . ALA A 1 71 ? -3.196 -13.900 5.920 1.00 95.50 71 ALA A CA 1
ATOM 553 C C . ALA A 1 71 ? -3.531 -14.629 4.608 1.00 95.50 71 ALA A C 1
ATOM 555 O O . ALA A 1 71 ? -2.673 -14.733 3.731 1.00 95.50 71 ALA A O 1
ATOM 556 N N . ARG A 1 72 ? -4.747 -15.183 4.475 1.00 95.06 72 ARG A N 1
ATOM 557 C CA . ARG A 1 72 ? -5.144 -16.059 3.355 1.00 95.06 72 ARG A CA 1
ATOM 558 C C . ARG A 1 72 ? -6.589 -15.777 2.892 1.00 95.06 72 ARG A C 1
ATOM 560 O O . ARG A 1 72 ? -7.509 -16.343 3.478 1.00 95.06 72 ARG A O 1
ATOM 567 N N . PRO A 1 73 ? -6.795 -14.966 1.833 1.00 96.38 73 PRO A N 1
ATOM 568 C CA . PRO A 1 73 ? -5.779 -14.191 1.109 1.00 96.38 73 PRO A CA 1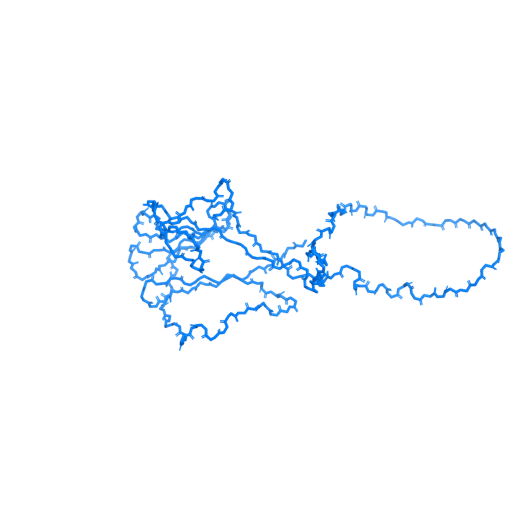
ATOM 569 C C . PRO A 1 73 ? -5.199 -13.048 1.960 1.00 96.38 73 PRO A C 1
ATOM 571 O O . PRO A 1 73 ? -5.809 -12.628 2.943 1.00 96.38 73 PRO A O 1
ATOM 574 N N . PHE A 1 74 ? -4.015 -12.553 1.582 1.00 97.75 74 PHE A N 1
ATOM 575 C CA . PHE A 1 74 ? -3.417 -11.388 2.236 1.00 97.75 74 PHE A CA 1
ATOM 576 C C . PHE A 1 74 ? -4.292 -10.150 2.020 1.00 97.75 74 PHE A C 1
ATOM 578 O O . PHE A 1 74 ? -4.561 -9.797 0.874 1.00 97.75 74 PHE A O 1
ATOM 585 N N . ARG A 1 75 ? -4.709 -9.486 3.098 1.00 98.56 75 ARG A N 1
ATOM 586 C CA . ARG A 1 75 ? -5.525 -8.263 3.062 1.00 98.56 75 ARG A CA 1
ATOM 587 C C . ARG A 1 75 ? -5.331 -7.471 4.351 1.00 98.56 75 ARG A C 1
ATOM 589 O O . ARG A 1 75 ? -5.146 -8.068 5.413 1.00 98.56 75 ARG A O 1
ATOM 596 N N . LEU A 1 76 ? -5.398 -6.145 4.261 1.00 98.75 76 LEU A N 1
ATOM 597 C CA . LEU A 1 76 ? -5.430 -5.266 5.431 1.00 98.75 76 LEU A CA 1
ATOM 598 C C . LEU A 1 76 ? -6.727 -4.459 5.436 1.00 98.75 76 LEU A C 1
ATOM 600 O O . LEU A 1 76 ? -7.091 -3.904 4.405 1.00 98.75 76 LEU A O 1
ATOM 604 N N . ASP A 1 77 ? -7.384 -4.347 6.585 1.00 98.69 77 ASP A N 1
ATOM 605 C CA . ASP A 1 77 ? -8.569 -3.503 6.764 1.00 98.69 77 ASP A CA 1
ATOM 606 C C . ASP A 1 77 ? -8.364 -2.555 7.947 1.00 98.69 77 ASP A C 1
ATOM 608 O O . ASP A 1 77 ? -8.125 -2.995 9.074 1.00 98.69 77 ASP A O 1
ATOM 612 N N . VAL A 1 78 ? -8.461 -1.251 7.692 1.00 98.19 78 VAL A N 1
ATOM 613 C CA . VAL A 1 78 ? -8.517 -0.209 8.722 1.00 98.19 78 VAL A CA 1
ATOM 614 C C . VAL A 1 78 ? -9.981 0.009 9.083 1.00 98.19 78 VAL A C 1
ATOM 616 O O . VAL A 1 78 ? -10.797 0.323 8.215 1.00 98.19 78 VAL A O 1
ATOM 619 N N . MET A 1 79 ? -10.311 -0.164 10.358 1.00 97.81 79 MET A N 1
ATOM 620 C CA . MET A 1 79 ? -11.681 -0.134 10.862 1.00 97.81 79 MET A CA 1
ATOM 621 C C . MET A 1 79 ? -11.889 0.945 11.916 1.00 97.81 79 MET A C 1
ATOM 623 O O . MET A 1 79 ? -10.982 1.226 12.702 1.00 97.81 79 MET A O 1
ATOM 627 N N . GLU A 1 80 ? -13.118 1.455 11.987 1.00 96.44 80 GLU A N 1
ATOM 628 C CA . GLU A 1 80 ? -13.642 2.251 13.093 1.00 96.44 80 GLU A CA 1
ATOM 629 C C . GLU A 1 80 ? -14.987 1.673 13.555 1.00 96.44 80 GLU A C 1
ATOM 631 O O . GLU A 1 80 ? -15.995 1.705 12.853 1.00 96.44 80 GLU A O 1
ATOM 636 N N . GLY A 1 81 ? -14.993 1.075 14.747 1.00 95.69 81 GLY A N 1
ATOM 637 C CA . GLY A 1 81 ? -16.132 0.303 15.231 1.00 95.69 81 GLY A CA 1
ATOM 638 C C . GLY A 1 81 ? -16.437 -0.868 14.281 1.00 95.69 81 GLY A C 1
ATOM 639 O O . GLY A 1 81 ? -15.547 -1.686 14.039 1.00 95.69 81 GLY A O 1
ATOM 640 N N . PRO A 1 82 ? -17.676 -0.993 13.768 1.00 95.81 82 PRO A N 1
ATOM 641 C CA . PRO A 1 82 ? -18.036 -2.017 12.788 1.00 95.81 82 PRO A CA 1
ATOM 642 C C . PRO A 1 82 ? -17.716 -1.622 11.334 1.00 95.81 82 PRO A C 1
ATOM 644 O O . PRO A 1 82 ? -17.871 -2.456 10.443 1.00 95.81 82 PRO A O 1
ATOM 647 N N . GLU A 1 83 ? -17.313 -0.376 11.074 1.00 97.25 83 GLU A N 1
ATOM 648 C CA . GLU A 1 83 ? -17.147 0.151 9.720 1.00 97.25 83 GLU A CA 1
ATOM 649 C C . GLU A 1 83 ? -15.713 -0.020 9.216 1.00 97.25 83 GLU A C 1
ATOM 651 O O . GLU A 1 83 ? -14.743 0.161 9.953 1.00 97.25 83 GLU A O 1
ATOM 656 N N . VAL A 1 84 ? -15.575 -0.364 7.935 1.00 98.06 84 VAL A N 1
ATOM 657 C CA . VAL A 1 84 ? -14.283 -0.413 7.243 1.00 98.06 84 VAL A CA 1
ATOM 658 C C . VAL A 1 84 ? -14.050 0.936 6.575 1.00 98.06 84 VAL A C 1
ATOM 660 O O . VAL A 1 84 ? -14.789 1.307 5.667 1.00 98.06 84 VAL A O 1
ATOM 663 N N . LEU A 1 85 ? -13.009 1.646 7.005 1.00 97.19 85 LEU A N 1
ATOM 664 C CA . LEU A 1 85 ? -12.630 2.946 6.447 1.00 97.19 85 LEU A CA 1
ATOM 665 C C . LEU A 1 85 ? -11.792 2.795 5.172 1.00 97.19 85 LEU A C 1
ATOM 667 O O . LEU A 1 85 ? -11.933 3.565 4.224 1.00 97.19 85 LEU A O 1
ATOM 671 N N . LEU A 1 86 ? -10.895 1.808 5.157 1.00 98.31 86 LEU A N 1
ATOM 672 C CA . LEU A 1 86 ? -9.950 1.569 4.070 1.00 98.31 86 LEU A CA 1
ATOM 673 C C . LEU A 1 86 ? -9.560 0.091 4.041 1.00 98.31 86 LEU A C 1
ATOM 675 O O . LEU A 1 86 ? -9.168 -0.464 5.067 1.00 98.31 86 LEU A O 1
ATOM 679 N N . SER A 1 87 ? -9.587 -0.520 2.859 1.00 98.75 87 SER A N 1
ATOM 680 C CA . SER A 1 87 ? -9.037 -1.861 2.636 1.00 98.75 87 SER A CA 1
ATOM 681 C C . SER A 1 87 ? -7.856 -1.807 1.679 1.00 98.75 87 SER A C 1
ATOM 683 O O . SER A 1 87 ? -7.939 -1.159 0.638 1.00 98.75 87 SER A O 1
ATOM 685 N N . LEU A 1 88 ? -6.784 -2.529 1.991 1.00 98.75 88 LEU A N 1
ATOM 686 C CA . LEU A 1 88 ? -5.660 -2.771 1.089 1.00 98.75 88 LEU A CA 1
ATOM 687 C C . LEU A 1 88 ? -5.733 -4.212 0.596 1.00 98.75 88 LEU A C 1
ATOM 689 O O . LEU A 1 88 ? -5.930 -5.138 1.389 1.00 98.75 88 LEU A O 1
ATOM 693 N N . ASN A 1 89 ? -5.495 -4.394 -0.698 1.00 98.62 89 ASN A N 1
ATOM 694 C CA . ASN A 1 89 ? -5.533 -5.685 -1.374 1.00 98.62 89 ASN A CA 1
ATOM 695 C C . ASN A 1 89 ? -6.889 -6.409 -1.274 1.00 98.62 89 ASN A C 1
ATOM 697 O O . ASN A 1 89 ? -6.944 -7.635 -1.173 1.00 98.62 89 ASN A O 1
ATOM 701 N N . SER A 1 90 ? -8.000 -5.667 -1.264 1.00 98.31 90 SER A N 1
ATOM 702 C CA . SER A 1 90 ? -9.337 -6.265 -1.145 1.00 98.31 90 SER A CA 1
ATOM 703 C C . SER A 1 90 ? -9.741 -7.012 -2.422 1.00 98.31 90 SER A C 1
ATOM 705 O O . SER A 1 90 ? -10.472 -8.002 -2.351 1.00 98.31 90 SER A O 1
ATOM 707 N N . ARG A 1 91 ? -9.226 -6.560 -3.575 1.00 98.00 91 ARG A N 1
ATOM 708 C CA . ARG A 1 91 ? -9.430 -7.170 -4.895 1.00 98.00 91 ARG A CA 1
ATOM 709 C C . ARG A 1 91 ? -8.333 -8.168 -5.266 1.00 98.00 91 ARG A C 1
ATOM 711 O O . ARG A 1 91 ? -8.416 -8.778 -6.327 1.00 98.00 91 ARG A O 1
ATOM 718 N N . GLY A 1 92 ? -7.325 -8.349 -4.411 1.00 98.06 92 GLY A N 1
ATOM 719 C CA . GLY A 1 92 ? -6.223 -9.276 -4.659 1.00 98.06 92 GLY A CA 1
ATOM 720 C C . GLY A 1 92 ? -5.286 -8.829 -5.784 1.00 98.06 92 GLY A C 1
ATOM 721 O O . GLY A 1 92 ? -4.726 -9.687 -6.461 1.00 98.06 92 GLY A O 1
ATOM 722 N N . LEU A 1 93 ? -5.138 -7.517 -6.010 1.00 97.75 93 LEU A N 1
ATOM 723 C CA . LEU A 1 93 ? -4.307 -6.964 -7.085 1.00 97.75 93 LEU A CA 1
ATOM 724 C C . LEU A 1 93 ? -2.888 -6.606 -6.626 1.00 97.75 93 LEU A C 1
ATOM 726 O O . LEU A 1 93 ? -2.151 -5.967 -7.370 1.00 97.75 93 LEU A O 1
ATOM 730 N N . LEU A 1 94 ? -2.481 -7.012 -5.421 1.00 97.94 94 LEU A N 1
ATOM 731 C CA . LEU A 1 94 ? -1.080 -6.986 -5.018 1.00 97.94 94 LEU A CA 1
ATOM 732 C C . LEU A 1 94 ? -0.256 -7.874 -5.959 1.00 97.94 94 LEU A C 1
ATOM 734 O O . LEU A 1 94 ? -0.271 -9.101 -5.836 1.00 97.94 94 LEU A O 1
ATOM 738 N N . ALA A 1 95 ? 0.516 -7.246 -6.843 1.00 97.31 95 ALA A N 1
ATOM 739 C CA . ALA A 1 95 ? 1.590 -7.896 -7.582 1.00 97.31 95 ALA A CA 1
ATOM 740 C C . ALA A 1 95 ? 2.940 -7.371 -7.092 1.00 97.31 95 ALA A C 1
ATOM 742 O O . ALA A 1 95 ? 3.135 -6.168 -6.922 1.00 97.31 95 ALA A O 1
ATOM 743 N N . PHE A 1 96 ? 3.878 -8.287 -6.861 1.00 97.19 96 PHE A N 1
ATOM 744 C CA . PHE A 1 96 ? 5.232 -7.960 -6.434 1.00 97.19 96 PHE A CA 1
ATOM 745 C C . PHE A 1 96 ? 6.218 -8.793 -7.253 1.00 97.19 96 PHE A C 1
ATOM 747 O O . PHE A 1 96 ? 6.450 -9.973 -6.967 1.00 97.19 96 PHE A O 1
ATOM 754 N N . GLU A 1 97 ? 6.798 -8.185 -8.283 1.00 96.69 97 GLU A N 1
ATOM 755 C CA . GLU A 1 97 ? 7.802 -8.839 -9.117 1.00 96.69 97 GLU A CA 1
ATOM 756 C C . GLU A 1 97 ? 9.137 -8.852 -8.380 1.00 96.69 97 GLU A C 1
ATOM 758 O O . GLU A 1 97 ? 9.771 -7.817 -8.192 1.00 96.69 97 GLU A O 1
ATOM 763 N N . HIS A 1 98 ? 9.539 -10.027 -7.906 1.00 94.81 98 HIS A N 1
ATOM 764 C CA . HIS A 1 98 ? 10.774 -10.231 -7.155 1.00 94.81 98 HIS A CA 1
ATOM 765 C C . HIS A 1 98 ? 12.020 -10.091 -8.030 1.00 94.81 98 HIS A C 1
ATOM 767 O O . HIS A 1 98 ? 12.006 -10.438 -9.210 1.00 94.81 98 HIS A O 1
ATOM 773 N N . LEU A 1 99 ? 13.124 -9.646 -7.426 1.00 94.88 99 LEU A N 1
ATOM 774 C CA . LEU A 1 99 ? 14.404 -9.565 -8.125 1.00 94.88 99 LEU A CA 1
ATOM 775 C C . LEU A 1 99 ? 14.879 -10.967 -8.531 1.00 94.88 99 LEU A C 1
ATOM 777 O O . LEU A 1 99 ? 14.943 -11.880 -7.704 1.00 94.88 99 LEU A O 1
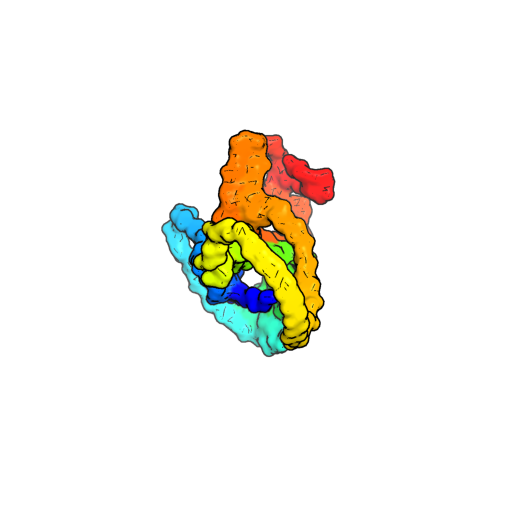ATOM 781 N N . ARG A 1 100 ? 15.257 -11.122 -9.801 1.00 92.06 100 ARG A N 1
ATOM 782 C CA . ARG A 1 100 ? 15.756 -12.378 -10.375 1.00 92.06 100 ARG A CA 1
ATOM 783 C C . ARG A 1 100 ? 16.999 -12.135 -11.228 1.00 92.06 100 ARG A C 1
ATOM 785 O O . ARG A 1 100 ? 17.169 -11.053 -11.778 1.00 92.06 100 ARG A O 1
ATOM 792 N N . LEU A 1 101 ? 17.865 -13.141 -11.327 1.00 90.25 101 LEU A N 1
ATOM 793 C CA . LEU A 1 101 ? 18.991 -13.131 -12.265 1.00 90.25 101 LEU A CA 1
ATOM 794 C C . LEU A 1 101 ? 18.501 -13.509 -13.668 1.00 90.25 101 LEU A C 1
ATOM 796 O O . LEU A 1 101 ? 17.559 -14.295 -13.805 1.00 90.25 101 LEU A O 1
ATOM 800 N N . ARG A 1 102 ? 19.146 -12.961 -14.701 1.00 86.06 102 ARG A N 1
ATOM 801 C CA . ARG A 1 102 ? 18.868 -13.299 -16.102 1.00 86.06 102 ARG A CA 1
ATOM 802 C C . ARG A 1 102 ? 19.417 -14.698 -16.393 1.00 86.06 102 ARG A C 1
ATOM 804 O O . ARG A 1 102 ? 20.551 -14.998 -16.018 1.00 86.06 102 ARG A O 1
ATOM 811 N N . LYS A 1 103 ? 18.619 -15.578 -17.008 1.00 77.12 103 LYS A N 1
ATOM 812 C CA . LYS A 1 103 ? 18.999 -16.993 -17.200 1.00 77.12 103 LYS A CA 1
ATOM 813 C C . LYS A 1 103 ? 20.248 -17.154 -18.080 1.00 77.12 103 LYS A C 1
ATOM 815 O O . LYS A 1 103 ? 21.065 -18.014 -17.800 1.00 77.12 103 LYS A O 1
ATOM 820 N N . ASP A 1 104 ? 20.433 -16.287 -19.068 1.00 69.12 104 ASP A N 1
ATOM 821 C CA . ASP A 1 104 ? 21.595 -16.266 -19.972 1.00 69.12 104 ASP A CA 1
ATOM 822 C C . ASP A 1 104 ? 22.888 -15.709 -19.339 1.00 69.12 104 ASP A C 1
ATOM 824 O O . ASP A 1 104 ? 23.974 -15.937 -19.862 1.00 69.12 104 ASP A O 1
ATOM 828 N N . THR A 1 105 ? 22.806 -15.015 -18.196 1.00 58.53 105 THR A N 1
ATOM 829 C CA . THR A 1 105 ? 23.991 -14.589 -17.423 1.00 58.53 105 THR A CA 1
ATOM 830 C C . THR A 1 105 ? 24.567 -15.689 -16.529 1.00 58.53 105 THR A C 1
ATOM 832 O O . THR A 1 105 ? 25.637 -15.501 -15.946 1.00 58.53 105 THR A O 1
ATOM 835 N N . GLN A 1 106 ? 23.905 -16.847 -16.428 1.00 56.50 106 GLN A N 1
ATOM 836 C CA . GLN A 1 106 ? 24.537 -18.051 -15.895 1.00 56.50 106 GLN A CA 1
ATOM 837 C C . GLN A 1 106 ? 25.397 -18.652 -17.006 1.00 56.50 106 GLN A C 1
ATOM 839 O O . GLN A 1 106 ? 24.912 -19.396 -17.849 1.00 56.50 106 GLN A O 1
ATOM 844 N N . ALA A 1 107 ? 26.679 -18.287 -17.035 1.00 42.81 107 ALA A N 1
ATOM 845 C CA . ALA A 1 107 ? 27.650 -19.027 -17.824 1.00 42.81 107 ALA A CA 1
ATOM 846 C C . ALA A 1 107 ? 27.711 -20.455 -17.266 1.00 42.81 107 ALA A C 1
ATOM 848 O O . ALA A 1 107 ? 28.244 -20.664 -16.174 1.00 42.81 107 ALA A O 1
ATOM 849 N N . ASP A 1 108 ? 27.155 -21.418 -17.999 1.00 39.69 108 ASP A N 1
ATOM 850 C CA . ASP A 1 108 ? 27.489 -22.823 -17.800 1.00 39.69 108 ASP A CA 1
ATOM 851 C C . ASP A 1 108 ? 29.006 -22.967 -17.990 1.00 39.69 108 ASP A C 1
ATOM 853 O O . ASP A 1 108 ? 29.507 -22.662 -19.083 1.00 39.69 108 ASP A O 1
ATOM 857 N N . PRO A 1 109 ? 29.761 -23.427 -16.973 1.00 38.97 109 PRO A N 1
ATOM 858 C CA . PRO A 1 109 ? 31.204 -23.627 -17.097 1.00 38.97 109 PRO A CA 1
ATOM 859 C C . PRO A 1 109 ? 31.577 -24.672 -18.159 1.00 38.97 109 PRO A C 1
ATOM 861 O O . PRO A 1 109 ? 32.739 -24.756 -18.537 1.00 38.97 109 PRO A O 1
ATOM 864 N N . GLU A 1 110 ? 30.611 -25.456 -18.646 1.00 42.12 110 GLU A N 1
ATOM 865 C CA . GLU A 1 110 ? 30.811 -26.539 -19.617 1.00 42.12 110 GLU A CA 1
ATOM 866 C C . GLU A 1 110 ? 30.726 -26.100 -21.088 1.00 42.12 110 GLU A C 1
ATOM 868 O O . GLU A 1 110 ? 31.006 -26.895 -21.978 1.00 42.12 110 GLU A O 1
ATOM 873 N N . SER A 1 111 ? 30.391 -24.840 -21.387 1.00 37.56 111 SER A N 1
ATOM 874 C CA . SER A 1 111 ? 30.269 -24.378 -22.786 1.00 37.56 111 SER A CA 1
ATOM 875 C C . SER A 1 111 ? 31.554 -23.777 -23.379 1.00 37.56 111 SER A C 1
ATOM 877 O O . SER A 1 111 ? 31.564 -23.322 -24.525 1.00 37.56 111 SER A O 1
ATOM 879 N N . ALA A 1 112 ? 32.655 -23.798 -22.624 1.00 37.34 112 ALA A N 1
ATOM 880 C CA . ALA A 1 112 ? 33.941 -23.231 -23.017 1.00 37.34 112 ALA A CA 1
ATOM 881 C C . ALA A 1 112 ? 35.018 -24.299 -23.281 1.00 37.34 112 ALA A C 1
ATOM 883 O O . ALA A 1 112 ? 36.138 -24.168 -22.798 1.00 37.34 112 ALA A O 1
ATOM 884 N N . GLU A 1 113 ? 34.722 -25.314 -24.097 1.00 33.41 113 GLU A N 1
ATOM 885 C CA . GLU A 1 113 ? 35.758 -26.148 -24.718 1.00 33.41 113 GLU A CA 1
ATOM 886 C C . GLU A 1 113 ? 35.584 -26.222 -26.249 1.00 33.41 113 GLU A C 1
ATOM 888 O O . GLU A 1 113 ? 34.683 -26.850 -26.789 1.00 33.41 113 GLU A O 1
ATOM 893 N N . VAL A 1 114 ? 36.501 -25.510 -26.918 1.00 32.34 114 VAL A N 1
ATOM 894 C CA . VAL A 1 114 ? 37.146 -25.795 -28.214 1.00 32.34 114 VAL A CA 1
ATOM 895 C C . VAL A 1 114 ? 36.270 -25.910 -29.478 1.00 32.34 114 VAL A C 1
ATOM 897 O O . VAL A 1 114 ? 35.740 -26.956 -29.832 1.00 32.34 114 VAL A O 1
ATOM 900 N N . LYS A 1 115 ? 36.287 -24.835 -30.284 1.00 32.06 115 LYS A N 1
ATOM 901 C CA . LYS A 1 115 ? 36.177 -24.926 -31.751 1.00 32.06 115 LYS A CA 1
ATOM 902 C C . LYS A 1 115 ? 37.551 -25.276 -32.338 1.00 32.06 115 LYS A C 1
ATOM 904 O O . LYS A 1 115 ? 38.369 -24.377 -32.513 1.00 32.06 115 LYS A O 1
ATOM 909 N N . GLU A 1 116 ? 37.769 -26.532 -32.710 1.00 27.97 116 GLU A N 1
ATOM 910 C CA . GLU A 1 116 ? 38.732 -26.915 -33.752 1.00 27.97 116 GLU A CA 1
ATOM 911 C C . GLU A 1 116 ? 38.103 -27.951 -34.697 1.00 27.97 116 GLU A C 1
ATOM 913 O O . GLU A 1 116 ? 37.171 -28.667 -34.344 1.00 27.97 116 GLU A O 1
ATOM 918 N N . ASN A 1 117 ? 38.548 -27.915 -35.952 1.00 29.69 117 ASN A N 1
ATOM 919 C CA . ASN A 1 117 ? 37.858 -28.432 -37.131 1.00 29.69 117 ASN A CA 1
ATOM 920 C C . ASN A 1 117 ? 37.859 -29.970 -37.287 1.00 29.69 117 ASN A C 1
ATOM 922 O O . ASN A 1 117 ? 38.859 -30.634 -37.051 1.00 29.69 117 ASN A O 1
ATOM 926 N N . VAL A 1 118 ? 36.718 -30.448 -37.798 1.00 27.84 118 VAL A N 1
ATOM 927 C CA . VAL A 1 118 ? 36.380 -31.622 -38.639 1.00 27.84 118 VAL A CA 1
ATOM 928 C C . VAL A 1 118 ? 37.525 -32.525 -39.148 1.00 27.84 118 VAL A C 1
ATOM 930 O O . VAL A 1 118 ? 38.345 -32.061 -39.934 1.00 27.84 118 VAL A O 1
ATOM 933 N N . ASP A 1 119 ? 37.472 -33.833 -38.832 1.00 28.28 119 ASP A N 1
ATOM 934 C CA . ASP A 1 119 ? 37.293 -34.930 -39.818 1.00 28.28 119 ASP A CA 1
ATOM 935 C C . ASP A 1 119 ? 37.169 -36.334 -39.168 1.00 28.28 119 ASP A C 1
ATOM 937 O O . ASP A 1 119 ? 37.957 -36.689 -38.296 1.00 28.28 119 ASP A O 1
ATOM 941 N N . GLY A 1 120 ? 36.236 -37.160 -39.675 1.00 26.33 120 GLY A N 1
ATOM 942 C CA . GLY A 1 120 ? 36.393 -38.628 -39.755 1.00 26.33 120 GLY A CA 1
ATOM 943 C C . GLY A 1 120 ? 35.731 -39.568 -38.721 1.00 26.33 120 GLY A C 1
ATOM 944 O O . GLY A 1 120 ? 36.346 -39.914 -37.726 1.00 26.33 120 GLY A O 1
ATOM 945 N N . ALA A 1 121 ? 34.559 -40.099 -39.103 1.00 26.17 121 ALA A N 1
ATOM 946 C CA . ALA A 1 121 ? 34.085 -41.501 -39.010 1.00 26.17 121 ALA A CA 1
ATOM 947 C C . ALA A 1 121 ? 33.846 -42.257 -37.663 1.00 26.17 121 ALA A C 1
ATOM 949 O O . ALA A 1 121 ? 34.763 -42.569 -36.918 1.00 26.17 121 ALA A O 1
ATOM 950 N N . GLU A 1 122 ? 32.580 -42.705 -37.551 1.00 26.34 122 GLU A N 1
ATOM 951 C CA . GLU A 1 122 ? 32.040 -44.016 -37.104 1.00 26.34 122 GLU A CA 1
ATOM 952 C C . GLU A 1 122 ? 31.911 -44.433 -35.610 1.00 26.34 122 GLU A C 1
ATOM 954 O O . GLU A 1 122 ? 32.873 -44.729 -34.916 1.00 26.34 122 GLU A O 1
ATOM 959 N N . GLU A 1 123 ? 30.624 -44.589 -35.243 1.00 26.31 123 GLU A N 1
ATOM 960 C CA . GLU A 1 123 ? 29.937 -45.683 -34.516 1.00 26.31 123 GLU A CA 1
ATOM 961 C C . GLU A 1 123 ? 29.994 -45.900 -32.978 1.00 26.31 123 GLU A C 1
ATOM 963 O O . GLU A 1 123 ? 31.020 -46.190 -32.378 1.00 26.31 123 GLU A O 1
ATOM 968 N N . GLN A 1 124 ? 28.755 -45.961 -32.448 1.00 26.02 124 GLN A N 1
ATOM 969 C CA . GLN A 1 124 ? 28.159 -46.895 -31.470 1.00 26.02 124 GLN A CA 1
ATOM 970 C C . GLN A 1 124 ? 28.208 -46.648 -29.940 1.00 26.02 124 GLN A C 1
ATOM 972 O O . GLN A 1 124 ? 29.208 -46.842 -29.263 1.00 26.02 124 GLN A O 1
ATOM 977 N N . ASP A 1 125 ? 26.981 -46.399 -29.456 1.00 26.03 125 ASP A N 1
ATOM 978 C CA . ASP A 1 125 ? 26.250 -47.013 -28.333 1.00 26.03 125 ASP A CA 1
ATOM 979 C C . ASP A 1 125 ? 26.408 -46.569 -26.860 1.00 26.03 125 ASP A C 1
ATOM 981 O O . ASP A 1 125 ? 27.458 -46.664 -26.238 1.00 26.03 125 ASP A O 1
ATOM 985 N N . ASN A 1 126 ? 25.213 -46.264 -26.319 1.00 26.59 126 ASN A N 1
ATOM 986 C CA . ASN A 1 126 ? 24.676 -46.470 -24.967 1.00 26.59 126 ASN A CA 1
ATOM 987 C C . ASN A 1 126 ? 25.219 -45.656 -23.772 1.00 26.59 126 ASN A C 1
ATOM 989 O O . ASN A 1 126 ? 26.335 -45.860 -23.319 1.00 26.59 126 ASN A O 1
ATOM 993 N N . GLU A 1 127 ? 24.352 -44.844 -23.147 1.00 27.14 127 GLU A N 1
ATOM 994 C CA . GLU A 1 127 ? 23.740 -45.190 -21.848 1.00 27.14 127 GLU A CA 1
ATOM 995 C C . GLU A 1 127 ? 22.748 -44.120 -21.344 1.00 27.14 127 GLU A C 1
ATOM 997 O O . GLU A 1 127 ? 22.875 -42.918 -21.574 1.00 27.14 127 GLU A O 1
ATOM 1002 N N . GLU A 1 128 ? 21.722 -44.623 -20.662 1.00 32.75 128 GLU A N 1
ATOM 1003 C CA . GLU A 1 128 ? 20.532 -43.956 -20.140 1.00 32.75 128 GLU A CA 1
ATOM 1004 C C . GLU A 1 128 ? 20.831 -42.865 -19.095 1.00 32.75 128 GLU A C 1
ATOM 1006 O O . GLU A 1 128 ? 21.591 -43.081 -18.149 1.00 32.75 128 GLU A O 1
ATOM 1011 N N . LYS A 1 129 ? 20.108 -41.734 -19.153 1.00 28.05 129 LYS A N 1
ATOM 1012 C CA . LYS A 1 129 ? 19.868 -40.903 -17.963 1.00 28.05 129 LYS A CA 1
ATOM 1013 C C . LYS A 1 129 ? 18.542 -40.140 -18.029 1.00 28.05 129 LYS A C 1
ATOM 1015 O O . LYS A 1 129 ? 18.364 -39.229 -18.824 1.00 28.05 129 LYS A O 1
ATOM 1020 N N . ALA A 1 130 ? 17.647 -40.580 -17.145 1.00 30.06 130 ALA A N 1
ATOM 1021 C CA . ALA A 1 130 ? 16.441 -39.958 -16.603 1.00 30.06 130 ALA A CA 1
ATOM 1022 C C . ALA A 1 130 ? 16.074 -38.545 -17.107 1.00 30.06 130 ALA A C 1
ATOM 1024 O O . ALA A 1 130 ? 16.626 -37.544 -16.653 1.00 30.06 130 ALA A O 1
ATOM 1025 N N . GLU A 1 131 ? 15.034 -38.476 -17.939 1.00 28.50 131 GLU A N 1
ATOM 1026 C CA . GLU A 1 131 ? 14.270 -37.253 -18.189 1.00 28.50 131 GLU A CA 1
ATOM 1027 C C . GLU A 1 131 ? 13.320 -36.975 -17.008 1.00 28.50 131 GLU A C 1
ATOM 1029 O O . GLU A 1 131 ? 12.205 -37.496 -16.949 1.00 28.50 131 GLU A O 1
ATOM 1034 N N . ASP A 1 132 ? 13.731 -36.114 -16.073 1.00 31.39 132 ASP A N 1
ATOM 1035 C CA . ASP A 1 132 ? 12.779 -35.308 -15.296 1.00 31.39 132 ASP A CA 1
ATOM 1036 C C . ASP A 1 132 ? 12.386 -34.100 -16.155 1.00 31.39 132 ASP A C 1
ATOM 1038 O O . ASP A 1 132 ? 12.931 -33.001 -16.053 1.00 31.39 132 ASP A O 1
ATOM 1042 N N . GLY A 1 133 ? 11.481 -34.353 -17.103 1.00 31.19 133 GLY A N 1
ATOM 1043 C CA . GLY A 1 133 ? 10.917 -33.367 -18.019 1.00 31.19 133 GLY A CA 1
ATOM 1044 C C . GLY A 1 133 ? 9.919 -32.442 -17.325 1.00 31.19 133 GLY A C 1
ATOM 1045 O O . GLY A 1 133 ? 8.732 -32.423 -17.666 1.00 31.19 133 GLY A O 1
ATOM 1046 N N . GLY A 1 134 ? 10.397 -31.648 -16.367 1.00 30.95 134 GLY A N 1
ATOM 1047 C CA . GLY A 1 134 ? 9.709 -30.454 -15.898 1.00 30.95 134 GLY A CA 1
ATOM 1048 C C . GLY A 1 134 ? 9.656 -29.431 -17.027 1.00 30.95 134 GLY A C 1
ATOM 1049 O O . GLY A 1 134 ? 10.552 -28.605 -17.164 1.00 30.95 134 GLY A O 1
ATOM 1050 N N . LYS A 1 135 ? 8.610 -29.506 -17.858 1.00 32.44 135 LYS A N 1
ATOM 1051 C CA . LYS A 1 135 ? 8.226 -28.468 -18.825 1.00 32.44 135 LYS A CA 1
ATOM 1052 C C . LYS A 1 135 ? 7.936 -27.163 -18.081 1.00 32.44 135 LYS A C 1
ATOM 1054 O O . LYS A 1 135 ? 6.776 -26.826 -17.833 1.00 32.44 135 LYS A O 1
ATOM 1059 N N . ASP A 1 136 ? 8.982 -26.419 -17.746 1.00 36.41 136 ASP A N 1
ATOM 1060 C CA . ASP A 1 136 ? 8.872 -24.987 -17.544 1.00 36.41 136 ASP A CA 1
ATOM 1061 C C . ASP A 1 136 ? 8.405 -24.420 -18.879 1.00 36.41 136 ASP A C 1
ATOM 1063 O O . ASP A 1 136 ? 9.114 -24.452 -19.884 1.00 36.41 136 ASP A O 1
ATOM 1067 N N . LYS A 1 137 ? 7.143 -23.992 -18.902 1.00 37.09 137 LYS A N 1
ATOM 1068 C CA . LYS A 1 137 ? 6.588 -23.208 -19.994 1.00 37.09 137 LYS A CA 1
ATOM 1069 C C . LYS A 1 137 ? 7.594 -22.103 -20.294 1.00 37.09 137 LYS A C 1
ATOM 1071 O O . LYS A 1 137 ? 7.861 -21.275 -19.425 1.00 37.09 137 LYS A O 1
ATOM 1076 N N . GLU A 1 138 ? 8.135 -22.110 -21.505 1.00 40.19 138 GLU A N 1
ATOM 1077 C CA . GLU A 1 138 ? 8.716 -20.934 -22.135 1.00 40.19 138 GLU A CA 1
ATOM 1078 C C . GLU A 1 138 ? 7.616 -19.864 -22.168 1.00 40.19 138 GLU A C 1
ATOM 1080 O O . GLU A 1 138 ? 6.857 -19.730 -23.129 1.00 40.19 138 GLU A O 1
ATOM 1085 N N . GLU A 1 139 ? 7.445 -19.150 -21.054 1.00 47.12 139 GLU A N 1
ATOM 1086 C CA . GLU A 1 139 ? 6.866 -17.821 -21.090 1.00 47.12 139 GLU A CA 1
ATOM 1087 C C . GLU A 1 139 ? 7.742 -17.054 -22.066 1.00 47.12 139 GLU A C 1
ATOM 1089 O O . GLU A 1 139 ? 8.955 -16.956 -21.875 1.00 47.12 139 GLU A O 1
ATOM 1094 N N . LYS A 1 140 ? 7.136 -16.610 -23.169 1.00 44.62 140 LYS A N 1
ATOM 1095 C CA . LYS A 1 140 ? 7.788 -15.710 -24.108 1.00 44.62 140 LYS A CA 1
ATOM 1096 C C . LYS A 1 140 ? 8.344 -14.557 -23.281 1.00 44.62 140 LYS A C 1
ATOM 1098 O O . LYS A 1 140 ? 7.576 -13.773 -22.740 1.00 44.62 140 LYS A O 1
ATOM 1103 N N . ASP A 1 141 ? 9.664 -14.497 -23.161 1.00 56.44 141 ASP A N 1
ATOM 1104 C CA . ASP A 1 141 ? 10.421 -13.503 -22.389 1.00 56.44 141 ASP A CA 1
ATOM 1105 C C . ASP A 1 141 ? 10.361 -12.110 -23.058 1.00 56.44 141 ASP A C 1
ATOM 1107 O O . ASP A 1 141 ? 11.236 -11.269 -22.852 1.00 56.44 141 ASP A O 1
ATOM 1111 N N . ASP A 1 142 ? 9.354 -11.874 -23.916 1.00 66.62 142 ASP A N 1
ATOM 1112 C CA . ASP A 1 142 ? 9.195 -10.617 -24.629 1.00 66.62 142 ASP A CA 1
ATOM 1113 C C . ASP A 1 142 ? 8.879 -9.499 -23.621 1.00 66.62 142 ASP A C 1
ATOM 1115 O O . ASP A 1 142 ? 8.015 -9.617 -22.759 1.00 66.62 142 ASP A O 1
ATOM 1119 N N . GLY A 1 143 ? 9.707 -8.452 -23.625 1.00 75.25 143 GLY A N 1
ATOM 1120 C CA . GLY A 1 143 ? 9.550 -7.271 -22.770 1.00 75.25 143 GLY A CA 1
ATOM 1121 C C . GLY A 1 143 ? 9.847 -7.433 -21.271 1.00 75.25 143 GLY A C 1
ATOM 1122 O O . GLY A 1 143 ? 9.804 -6.437 -20.551 1.00 75.25 143 GLY A O 1
ATOM 1123 N N . LEU A 1 144 ? 10.177 -8.628 -20.760 1.00 89.25 144 LEU A N 1
ATOM 1124 C CA . LEU A 1 144 ? 10.548 -8.785 -19.339 1.00 89.25 144 LEU A CA 1
ATOM 1125 C C . LEU A 1 144 ? 11.957 -8.258 -19.032 1.00 89.25 144 LEU A C 1
ATOM 1127 O O . LEU A 1 144 ? 12.235 -7.875 -17.894 1.00 89.25 144 LEU A O 1
ATOM 1131 N N . TRP A 1 145 ? 12.832 -8.240 -20.036 1.00 91.19 145 TRP A N 1
ATOM 1132 C CA . TRP A 1 145 ? 14.185 -7.691 -19.972 1.00 91.19 145 TRP A CA 1
ATOM 1133 C C . TRP A 1 145 ? 14.306 -6.508 -20.925 1.00 91.19 145 TRP A C 1
ATOM 1135 O O . TRP A 1 145 ? 13.629 -5.508 -20.734 1.00 91.19 145 TRP A O 1
ATOM 1145 N N . GLU A 1 146 ? 15.168 -6.590 -21.931 1.00 93.94 146 GLU A N 1
ATOM 1146 C CA . GLU A 1 146 ? 15.403 -5.476 -22.839 1.00 93.94 146 GLU A CA 1
ATOM 1147 C C . GLU A 1 146 ? 14.101 -5.059 -23.535 1.00 93.94 146 GLU A C 1
ATOM 1149 O O . GLU A 1 146 ? 13.400 -5.880 -24.131 1.00 93.94 146 GLU A O 1
ATOM 1154 N N . GLU A 1 147 ? 13.782 -3.769 -23.460 1.00 94.38 147 GLU A N 1
ATOM 1155 C CA . GLU A 1 147 ? 12.593 -3.184 -24.075 1.00 94.38 147 GLU A CA 1
ATOM 1156 C C . GLU A 1 147 ? 12.994 -2.013 -24.971 1.00 94.38 147 GLU A C 1
ATOM 1158 O O . GLU A 1 147 ? 13.919 -1.258 -24.674 1.00 94.38 147 GLU A O 1
ATOM 1163 N N . THR A 1 148 ? 12.321 -1.866 -26.113 1.00 94.69 148 THR A N 1
ATOM 1164 C CA . THR A 1 148 ? 12.593 -0.778 -27.058 1.00 94.69 148 THR A CA 1
ATOM 1165 C C . THR A 1 148 ? 11.350 0.071 -27.243 1.00 94.69 148 THR A C 1
ATOM 1167 O O . THR A 1 148 ? 10.309 -0.418 -27.679 1.00 94.69 148 THR A O 1
ATOM 1170 N N . PHE A 1 149 ? 11.478 1.369 -26.973 1.00 94.62 149 PHE A N 1
ATOM 1171 C CA . PHE A 1 149 ? 10.450 2.356 -27.263 1.00 94.62 149 PHE A CA 1
ATOM 1172 C C . PHE A 1 149 ? 10.981 3.386 -28.259 1.00 94.62 149 PHE A C 1
ATOM 1174 O O . PHE A 1 149 ? 11.913 4.150 -27.987 1.00 94.62 149 PHE A O 1
ATOM 1181 N N . ARG A 1 150 ? 10.356 3.423 -29.442 1.00 95.62 150 ARG A N 1
ATOM 1182 C CA . ARG A 1 150 ? 10.814 4.216 -30.593 1.00 95.62 150 ARG A CA 1
ATOM 1183 C C . ARG A 1 150 ? 12.258 3.848 -30.961 1.00 95.62 150 ARG A C 1
ATOM 1185 O O . ARG A 1 150 ? 12.494 2.739 -31.416 1.00 95.62 150 ARG A O 1
ATOM 1192 N N . SER A 1 151 ? 13.204 4.767 -30.792 1.00 96.62 151 SER A N 1
ATOM 1193 C CA . SER A 1 151 ? 14.621 4.587 -31.126 1.00 96.62 151 SER A CA 1
ATOM 1194 C C . SER A 1 151 ? 15.506 4.273 -29.916 1.00 96.62 151 SER A C 1
ATOM 1196 O O . SER A 1 151 ? 16.724 4.263 -30.061 1.00 96.62 151 SER A O 1
ATOM 1198 N N . HIS A 1 152 ? 14.926 4.103 -28.726 1.00 96.25 152 HIS A N 1
ATOM 1199 C CA . HIS A 1 152 ? 15.676 3.904 -27.488 1.00 96.25 152 HIS A CA 1
ATOM 1200 C C . HIS A 1 152 ? 15.418 2.507 -26.945 1.00 96.25 152 HIS A C 1
ATOM 1202 O O . HIS A 1 152 ? 14.264 2.094 -26.829 1.00 96.25 152 HIS A O 1
ATOM 1208 N N . THR A 1 153 ? 16.498 1.820 -26.590 1.00 95.88 153 THR A N 1
ATOM 1209 C CA . THR A 1 153 ? 16.467 0.496 -25.973 1.00 95.88 153 THR A CA 1
ATOM 1210 C C . THR A 1 153 ? 16.930 0.619 -24.525 1.00 95.88 153 THR A C 1
ATOM 1212 O O . THR A 1 153 ? 18.062 1.040 -24.277 1.00 95.88 153 THR A O 1
ATOM 1215 N N . ASP A 1 154 ? 16.054 0.279 -23.580 1.00 95.56 154 ASP A N 1
ATOM 1216 C CA . ASP A 1 154 ? 16.413 0.073 -22.177 1.00 95.56 154 ASP A CA 1
ATOM 1217 C C . ASP A 1 154 ? 16.938 -1.357 -22.017 1.00 95.56 154 ASP A C 1
ATOM 1219 O O . ASP A 1 154 ? 16.279 -2.319 -22.410 1.00 95.56 154 ASP A O 1
ATOM 1223 N N . SER A 1 155 ? 18.133 -1.503 -21.443 1.00 93.19 155 SER A N 1
ATOM 1224 C CA . SER A 1 155 ? 18.737 -2.812 -21.191 1.00 93.19 155 SER A CA 1
ATOM 1225 C C . SER A 1 155 ? 18.099 -3.556 -20.014 1.00 93.19 155 SER A C 1
ATOM 1227 O O . SER A 1 155 ? 18.333 -4.755 -19.856 1.00 93.19 155 SER A O 1
ATOM 1229 N N . LYS A 1 156 ? 17.326 -2.848 -19.171 1.00 94.62 156 LYS A N 1
ATOM 1230 C CA . LYS A 1 156 ? 16.552 -3.368 -18.033 1.00 94.62 156 LYS A CA 1
ATOM 1231 C C . LYS A 1 156 ? 17.317 -4.441 -17.235 1.00 94.62 156 LYS A C 1
ATOM 1233 O O . LYS A 1 156 ? 16.851 -5.571 -17.084 1.00 94.62 156 LYS A O 1
ATOM 1238 N N . PRO A 1 157 ? 18.491 -4.119 -16.657 1.00 92.12 157 PRO A N 1
ATOM 1239 C CA . PRO A 1 157 ? 19.420 -5.112 -16.099 1.00 92.12 157 PRO A CA 1
ATOM 1240 C C . PRO A 1 157 ? 18.876 -5.889 -14.891 1.00 92.12 157 PRO A C 1
ATOM 1242 O O . PRO A 1 157 ? 19.461 -6.887 -14.484 1.00 92.12 157 PRO A O 1
ATOM 1245 N N . ASN A 1 158 ? 17.777 -5.425 -14.291 1.00 92.31 158 ASN A N 1
ATOM 1246 C CA . ASN A 1 158 ? 17.120 -6.090 -13.162 1.00 92.31 158 ASN A CA 1
ATOM 1247 C C . ASN A 1 158 ? 15.832 -6.815 -13.570 1.00 92.31 158 ASN A C 1
ATOM 1249 O O . ASN A 1 158 ? 15.162 -7.373 -12.704 1.00 92.31 158 ASN A O 1
ATOM 1253 N N . GLY A 1 159 ? 15.492 -6.780 -14.861 1.00 94.50 159 GLY A N 1
ATOM 1254 C CA . GLY A 1 159 ? 14.285 -7.367 -15.412 1.00 94.50 159 GLY A CA 1
ATOM 1255 C C . GLY A 1 159 ? 13.009 -6.777 -14.795 1.00 94.50 159 GLY A C 1
ATOM 1256 O O . GLY A 1 159 ? 12.965 -5.577 -14.496 1.00 94.50 159 GLY A O 1
ATOM 1257 N N . PRO A 1 160 ? 11.968 -7.600 -14.594 1.00 95.44 160 PRO A N 1
ATOM 1258 C CA . PRO A 1 160 ? 10.710 -7.160 -14.012 1.00 95.44 160 PRO A CA 1
ATOM 1259 C C . PRO A 1 160 ? 10.864 -6.906 -12.508 1.00 95.44 160 PRO A C 1
ATOM 1261 O O . PRO A 1 160 ? 11.259 -7.792 -11.748 1.00 95.44 160 PRO A O 1
ATOM 1264 N N . THR A 1 161 ? 10.554 -5.686 -12.064 1.00 96.38 161 THR A N 1
ATOM 1265 C CA . THR A 1 161 ? 10.645 -5.288 -10.649 1.00 96.38 161 THR A CA 1
ATOM 1266 C C . THR A 1 161 ? 9.452 -4.456 -10.181 1.00 96.38 161 THR A C 1
ATOM 1268 O O . THR A 1 161 ? 9.575 -3.752 -9.172 1.00 96.38 161 THR A O 1
ATOM 1271 N N . SER A 1 162 ? 8.331 -4.487 -10.908 1.00 97.06 162 SER A N 1
ATOM 1272 C CA . SER A 1 162 ? 7.143 -3.698 -10.582 1.00 97.06 162 SER A CA 1
ATOM 1273 C C . SER A 1 162 ? 6.491 -4.141 -9.267 1.00 97.06 162 SER A C 1
ATOM 1275 O O . SER A 1 162 ? 6.618 -5.283 -8.811 1.00 97.06 162 SER A O 1
ATOM 1277 N N . ILE A 1 163 ? 5.809 -3.190 -8.630 1.00 97.56 163 ILE A N 1
ATOM 1278 C CA . ILE A 1 163 ? 5.026 -3.394 -7.413 1.00 97.56 163 ILE A CA 1
ATOM 1279 C C . ILE A 1 163 ? 3.688 -2.693 -7.630 1.00 97.56 163 ILE A C 1
ATOM 1281 O O . ILE A 1 163 ? 3.657 -1.538 -8.052 1.00 97.56 163 ILE A O 1
ATOM 1285 N N . SER A 1 164 ? 2.590 -3.374 -7.325 1.00 98.00 164 SER A N 1
ATOM 1286 C CA . SER A 1 164 ? 1.240 -2.810 -7.362 1.00 98.00 164 SER A CA 1
ATOM 1287 C C . SER A 1 164 ? 0.453 -3.217 -6.123 1.00 98.00 164 SER A C 1
ATOM 1289 O O . SER A 1 164 ? 0.772 -4.207 -5.469 1.00 98.00 164 SER A O 1
ATOM 1291 N N . LEU A 1 165 ? -0.553 -2.420 -5.769 1.00 98.25 165 LEU A N 1
ATOM 1292 C CA . LEU A 1 165 ? -1.448 -2.665 -4.644 1.00 98.25 165 LEU A CA 1
ATOM 1293 C C . LEU A 1 165 ? -2.754 -1.904 -4.877 1.00 98.25 165 LEU A C 1
ATOM 1295 O O . LEU A 1 165 ? -2.720 -0.727 -5.234 1.00 98.25 165 LEU A O 1
ATOM 1299 N N . ASP A 1 166 ? -3.899 -2.547 -4.645 1.00 98.50 166 ASP A N 1
ATOM 1300 C CA . ASP A 1 166 ? -5.193 -1.867 -4.658 1.00 98.50 166 ASP A CA 1
ATOM 1301 C C . ASP A 1 166 ? -5.605 -1.354 -3.275 1.00 98.50 166 ASP A C 1
ATOM 1303 O O . ASP A 1 166 ? -5.362 -1.990 -2.248 1.00 98.50 166 ASP A O 1
ATOM 1307 N N . PHE A 1 167 ? -6.287 -0.209 -3.283 1.00 98.56 167 PHE A N 1
ATOM 1308 C CA . PHE A 1 167 ? -6.935 0.397 -2.127 1.00 98.56 167 PHE A CA 1
ATOM 1309 C C . PHE A 1 167 ? -8.434 0.515 -2.412 1.00 98.56 167 PHE A C 1
ATOM 1311 O O . PHE A 1 167 ? -8.836 0.864 -3.522 1.00 98.56 167 PHE A O 1
ATOM 1318 N N . SER A 1 168 ? -9.272 0.219 -1.424 1.00 98.62 168 SER A N 1
ATOM 1319 C CA . SER A 1 168 ? -10.726 0.402 -1.490 1.00 98.62 168 SER A CA 1
ATOM 1320 C C . SER A 1 168 ? -11.176 1.362 -0.404 1.00 98.62 168 SER A C 1
ATOM 1322 O O . SER A 1 168 ? -10.797 1.192 0.752 1.00 98.62 168 SER A O 1
ATOM 1324 N N . LEU A 1 169 ? -11.997 2.337 -0.784 1.00 98.25 169 LEU A N 1
ATOM 1325 C CA . LEU A 1 169 ? -12.489 3.415 0.073 1.00 98.25 169 LEU A CA 1
ATOM 1326 C C . LEU A 1 169 ? -14.028 3.332 0.156 1.00 98.25 169 LEU A C 1
ATOM 1328 O O . LEU A 1 169 ? -14.715 3.965 -0.650 1.00 98.25 169 LEU A O 1
ATOM 1332 N N . PRO A 1 170 ? -14.600 2.504 1.051 1.00 97.62 170 PRO A N 1
ATOM 1333 C CA . PRO A 1 170 ? -16.050 2.360 1.171 1.00 97.62 170 PRO A CA 1
ATOM 1334 C C . PRO A 1 170 ? -16.733 3.699 1.470 1.00 97.62 170 PRO A C 1
ATOM 1336 O O . PRO A 1 170 ? -16.271 4.471 2.304 1.00 97.62 170 PRO A O 1
ATOM 1339 N N . GLY A 1 171 ? -17.834 3.986 0.773 1.00 96.88 171 GLY A N 1
ATOM 1340 C CA . GLY A 1 171 ? -18.582 5.239 0.939 1.00 96.88 171 GLY A CA 1
ATOM 1341 C C . GLY A 1 171 ? -17.934 6.478 0.306 1.00 96.88 171 GLY A C 1
ATOM 1342 O O . GLY A 1 171 ? -18.516 7.559 0.376 1.00 96.88 171 GLY A O 1
ATOM 1343 N N . VAL A 1 172 ? -16.768 6.350 -0.341 1.00 97.69 172 VAL A N 1
ATOM 1344 C CA . VAL A 1 172 ? -16.104 7.462 -1.035 1.00 97.69 172 VAL A CA 1
ATOM 1345 C C . VAL A 1 172 ? -16.456 7.451 -2.520 1.00 97.69 172 VAL A C 1
ATOM 1347 O O . VAL A 1 172 ? -16.099 6.539 -3.258 1.00 97.69 172 VAL A O 1
ATOM 1350 N N . GLU A 1 173 ? -17.114 8.516 -2.974 1.00 97.38 173 GLU A N 1
ATOM 1351 C CA . GLU A 1 173 ? -17.508 8.700 -4.382 1.00 97.38 173 GLU A CA 1
ATOM 1352 C C . GLU 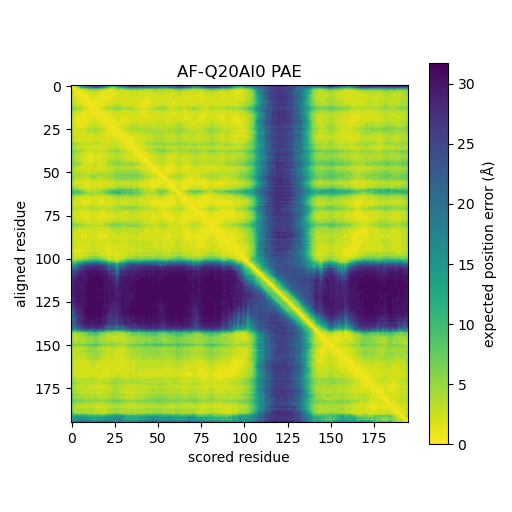A 1 173 ? -16.618 9.695 -5.148 1.00 97.38 173 GLU A C 1
ATOM 1354 O O . GLU A 1 173 ? -16.750 9.872 -6.363 1.00 97.38 173 GLU A O 1
ATOM 1359 N N . HIS A 1 174 ? -15.749 10.409 -4.432 1.00 97.88 174 HIS A N 1
ATOM 1360 C CA . HIS A 1 174 ? -14.967 11.518 -4.964 1.00 97.88 174 HIS A CA 1
ATOM 1361 C C . HIS A 1 174 ? -13.529 11.429 -4.460 1.00 97.88 174 HIS A C 1
ATOM 1363 O O . HIS A 1 174 ? -13.293 11.467 -3.254 1.00 97.88 174 HIS A O 1
ATOM 1369 N N . VAL A 1 175 ? -12.577 11.357 -5.388 1.00 97.88 175 VAL A N 1
ATOM 1370 C CA . VAL A 1 175 ? -11.140 11.405 -5.104 1.00 97.88 175 VAL A CA 1
ATOM 1371 C C . VAL A 1 175 ? -10.481 12.509 -5.934 1.00 97.88 175 VAL A C 1
ATOM 1373 O O . VAL A 1 175 ? -10.973 12.884 -7.002 1.00 97.88 175 VAL A O 1
ATOM 1376 N N . TYR A 1 176 ? -9.393 13.056 -5.400 1.00 97.94 176 TYR A N 1
ATOM 1377 C CA . TYR A 1 176 ? -8.707 14.251 -5.892 1.00 97.94 176 TYR A CA 1
ATOM 1378 C C . TYR A 1 176 ? -7.192 14.064 -5.744 1.00 97.94 176 TYR A C 1
ATOM 1380 O O . TYR A 1 176 ? -6.752 13.274 -4.908 1.00 97.94 176 TYR A O 1
ATOM 1388 N N . GLY A 1 177 ? -6.393 14.835 -6.481 1.00 97.44 177 GLY A N 1
ATOM 1389 C CA . GLY A 1 177 ? -4.937 14.862 -6.322 1.00 97.44 177 GLY A CA 1
ATOM 1390 C C . GLY A 1 177 ? -4.203 14.199 -7.481 1.00 97.44 177 GLY A C 1
ATOM 1391 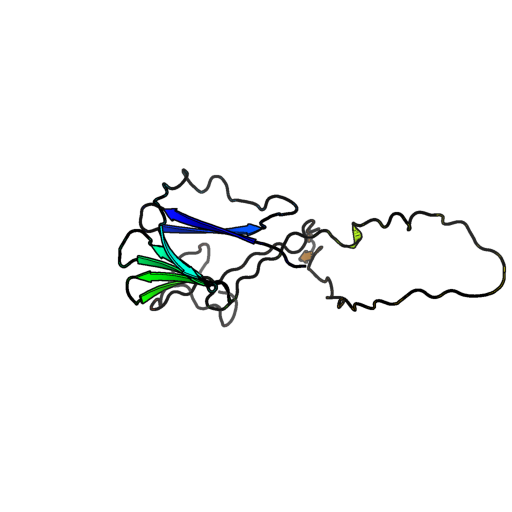O O . GLY A 1 177 ? -4.570 14.428 -8.626 1.00 97.44 177 GLY A O 1
ATOM 1392 N N . ILE A 1 178 ? -3.136 13.453 -7.164 1.00 97.50 178 ILE A N 1
ATOM 1393 C CA . ILE A 1 178 ? -2.179 12.852 -8.118 1.00 97.50 178 ILE A CA 1
ATOM 1394 C C . ILE A 1 178 ? -1.797 13.764 -9.304 1.00 97.50 178 ILE A C 1
ATOM 1396 O O . ILE A 1 178 ? -1.851 13.316 -10.439 1.00 97.50 178 ILE A O 1
ATOM 1400 N N . PRO A 1 179 ? -1.418 15.040 -9.087 1.00 97.00 179 PRO A N 1
ATOM 1401 C CA . PRO A 1 179 ? -0.942 15.886 -10.180 1.00 97.00 179 PRO A CA 1
ATOM 1402 C C . PRO A 1 179 ? 0.367 15.328 -10.781 1.00 97.00 179 PRO A C 1
ATOM 1404 O O . PRO A 1 179 ? 1.120 14.636 -10.100 1.00 97.00 179 PRO A O 1
ATOM 1407 N N . GLU A 1 180 ? 0.715 15.633 -12.028 1.00 96.25 180 GLU A N 1
ATOM 1408 C CA . GLU A 1 180 ? 0.147 16.665 -12.905 1.00 96.25 180 GLU A CA 1
ATOM 1409 C C . GLU A 1 180 ? -0.658 16.069 -14.070 1.00 96.25 180 GLU A C 1
ATOM 1411 O O . GLU A 1 180 ? -0.138 15.286 -14.859 1.00 96.25 180 GLU A O 1
ATOM 1416 N N . HIS A 1 181 ? -1.921 16.490 -14.204 1.00 96.25 181 HIS A N 1
ATOM 1417 C CA . HIS A 1 181 ? -2.799 16.144 -15.325 1.00 96.25 181 HIS A CA 1
ATOM 1418 C C . HIS A 1 181 ? -3.590 17.381 -15.761 1.00 96.25 181 HIS A C 1
ATOM 1420 O O . HIS A 1 181 ? -4.086 18.135 -14.922 1.00 96.25 181 HIS A O 1
ATOM 1426 N N . ALA A 1 182 ? -3.752 17.571 -17.072 1.00 96.50 182 ALA A N 1
ATOM 1427 C CA . ALA A 1 182 ? -4.629 18.595 -17.640 1.00 96.50 182 ALA A CA 1
ATOM 1428 C C . ALA A 1 182 ? -6.092 18.115 -17.635 1.00 96.50 182 ALA A C 1
ATOM 1430 O O . ALA A 1 182 ? -6.716 17.966 -18.686 1.00 96.50 182 ALA A O 1
ATOM 1431 N N . ASP A 1 183 ? -6.617 17.835 -16.443 1.00 95.44 183 ASP A N 1
ATOM 1432 C CA . ASP A 1 183 ? -7.958 17.288 -16.241 1.00 95.44 183 ASP A CA 1
ATOM 1433 C C . ASP A 1 183 ? -8.729 18.042 -15.138 1.00 95.44 183 ASP A C 1
ATOM 1435 O O . ASP A 1 183 ? -8.244 19.001 -14.533 1.00 95.44 183 ASP A O 1
ATOM 1439 N N . ASN A 1 184 ? -9.973 17.633 -14.897 1.00 95.69 184 ASN A N 1
ATOM 1440 C CA . ASN A 1 184 ? -10.817 18.138 -13.828 1.00 95.69 184 ASN A CA 1
ATOM 1441 C C . ASN A 1 184 ? -10.222 17.842 -12.448 1.00 95.69 184 ASN A C 1
ATOM 1443 O O . ASN A 1 184 ? -9.565 16.830 -12.227 1.00 95.69 184 ASN A O 1
ATOM 1447 N N . LEU A 1 185 ? -10.575 18.689 -11.479 1.00 97.12 185 LEU A N 1
ATOM 1448 C CA . LEU A 1 185 ? -10.201 18.496 -10.079 1.00 97.12 185 LEU A CA 1
ATOM 1449 C C . LEU A 1 185 ? -10.687 17.138 -9.535 1.00 97.12 185 LEU A C 1
ATOM 1451 O O . LEU A 1 185 ? -9.915 16.425 -8.897 1.00 97.12 185 LEU A O 1
ATOM 1455 N N . LYS A 1 186 ? -11.958 16.783 -9.786 1.00 97.81 186 LYS A N 1
ATOM 1456 C CA . LYS A 1 186 ? -12.503 15.451 -9.478 1.00 97.81 186 LYS A CA 1
ATOM 1457 C C . LYS A 1 186 ? -11.944 14.451 -10.490 1.00 97.81 186 LYS A C 1
ATOM 1459 O O . LYS A 1 186 ? -12.277 14.545 -11.672 1.00 97.81 186 LYS A O 1
ATOM 1464 N N . LEU A 1 187 ? -11.179 13.474 -10.008 1.00 97.56 187 LEU A N 1
ATOM 1465 C CA . LEU A 1 187 ? -10.615 12.422 -10.853 1.00 97.56 187 LEU A CA 1
ATOM 1466 C C . LEU A 1 187 ? -11.726 11.549 -11.454 1.00 97.56 187 LEU A C 1
ATOM 1468 O O . LEU A 1 187 ? -12.729 11.243 -10.795 1.00 97.56 187 LEU A O 1
ATOM 1472 N N . LYS A 1 188 ? -11.542 11.151 -12.714 1.00 95.94 188 LYS A N 1
ATOM 1473 C CA . LYS A 1 188 ? -12.448 10.246 -13.430 1.00 95.94 188 LYS A CA 1
ATOM 1474 C C . LYS A 1 188 ? -12.112 8.782 -13.129 1.00 95.94 188 LYS A C 1
ATOM 1476 O O . LYS A 1 188 ? -11.006 8.466 -12.703 1.00 95.94 188 LYS A O 1
ATOM 1481 N N . THR A 1 189 ? -13.069 7.886 -13.379 1.00 95.56 189 THR A N 1
ATOM 1482 C CA . THR A 1 189 ? -12.777 6.443 -13.433 1.00 95.56 189 THR A CA 1
ATOM 1483 C C . THR A 1 189 ? -11.926 6.123 -14.663 1.00 95.56 189 THR A C 1
ATOM 1485 O O . THR A 1 189 ? -12.148 6.697 -15.729 1.00 95.56 189 THR A O 1
ATOM 1488 N N . THR A 1 190 ? -10.992 5.187 -14.509 1.00 96.00 190 THR A N 1
ATOM 1489 C CA . THR A 1 190 ? -10.120 4.666 -15.571 1.00 96.00 190 THR A CA 1
ATOM 1490 C C . THR A 1 190 ? -10.514 3.253 -16.022 1.00 96.00 190 THR A C 1
ATOM 1492 O O . THR A 1 190 ? -9.805 2.626 -16.802 1.00 96.00 190 THR A O 1
ATOM 1495 N N . ASP A 1 191 ? -11.676 2.736 -15.593 1.00 91.06 191 ASP A N 1
ATOM 1496 C CA . ASP A 1 191 ? -12.163 1.408 -16.014 1.00 91.06 191 ASP A CA 1
ATOM 1497 C C . ASP A 1 191 ? -12.383 1.314 -17.540 1.00 91.06 191 ASP A C 1
ATOM 1499 O O . ASP A 1 191 ? -12.372 0.227 -18.115 1.00 91.06 191 ASP A O 1
ATOM 1503 N N . GLY A 1 192 ? -12.603 2.459 -18.199 1.00 88.75 192 GLY A N 1
ATOM 1504 C CA . GLY A 1 192 ? -12.824 2.573 -19.643 1.00 88.75 192 GLY A CA 1
ATOM 1505 C C . GLY A 1 192 ? -11.589 2.949 -20.469 1.00 88.75 192 GLY A C 1
ATOM 1506 O O . GLY A 1 1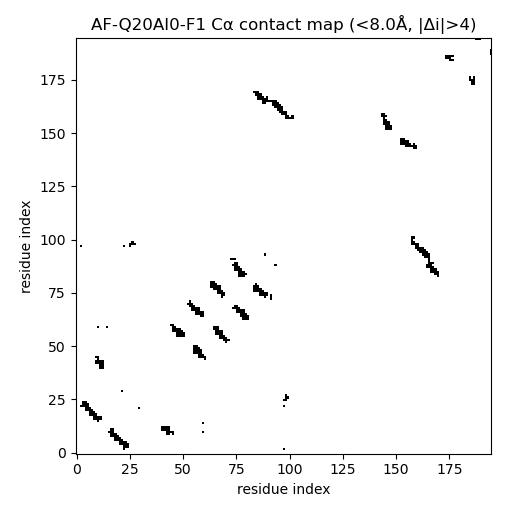92 ? -11.729 3.118 -21.681 1.00 88.75 192 GLY A O 1
ATOM 1507 N N . GLY A 1 193 ? -10.417 3.109 -19.846 1.00 88.44 193 GLY A N 1
ATOM 1508 C CA . GLY A 1 193 ? -9.182 3.534 -20.509 1.00 88.44 193 GLY A CA 1
ATOM 1509 C C . GLY A 1 193 ? -8.352 4.509 -19.674 1.00 88.44 193 GLY A C 1
ATOM 1510 O O . GLY A 1 193 ? -8.675 4.794 -18.520 1.00 88.44 193 GLY A O 1
ATOM 1511 N N . ASP A 1 194 ? -7.277 5.013 -20.279 1.00 80.12 194 ASP A N 1
ATOM 1512 C CA . ASP A 1 194 ? -6.391 5.986 -19.640 1.00 80.12 194 ASP A CA 1
ATOM 1513 C C . ASP A 1 194 ? -7.138 7.298 -19.301 1.00 80.12 194 ASP A C 1
ATOM 1515 O O . ASP A 1 194 ? -8.045 7.688 -20.049 1.00 80.12 194 ASP A O 1
ATOM 1519 N N . PRO A 1 195 ? -6.794 7.951 -18.170 1.00 71.44 195 PRO A N 1
ATOM 1520 C CA . PRO A 1 195 ? -7.441 9.180 -17.701 1.00 71.44 195 PRO A CA 1
ATOM 1521 C C . PRO A 1 195 ? -7.255 10.385 -18.636 1.00 71.44 195 PRO A C 1
ATOM 1523 O O . PRO A 1 195 ? -6.162 10.525 -19.233 1.00 71.44 195 PRO A O 1
#

Solvent-accessible surface area (backbone atoms only — not comparable to full-atom values): 13043 Å² total; per-residue (Å²): 134,90,83,56,68,37,80,48,80,43,39,32,68,87,90,38,76,51,78,45,80,45,63,64,76,57,89,58,89,76,95,72,89,72,88,77,61,97,59,86,78,58,71,48,81,71,45,79,75,48,74,62,98,53,33,39,34,30,35,70,74,48,96,47,28,33,38,38,38,36,58,81,70,58,32,40,38,38,28,52,65,95,43,63,59,37,29,36,22,78,85,64,53,59,44,73,43,62,75,60,82,62,76,84,75,59,75,63,85,82,78,80,73,81,96,75,85,90,84,86,88,86,87,86,86,88,82,92,78,86,83,83,78,75,77,73,73,80,67,77,68,74,64,45,35,58,38,72,59,94,95,45,72,47,68,44,90,54,41,52,62,58,74,48,71,41,76,45,53,66,95,63,92,79,53,70,73,88,75,92,69,102,67,66,71,65,59,77,83,49,92,89,44,87,127

Organism: Ictalurus punctatus (NCBI:txid7998)

pLDDT: mean 83.5, std 24.58, range [26.02, 98.75]

Mean predicted aligned error: 10.65 Å

Secondary structure (DSSP, 8-state):
----EEEEEEEETTTEEEEEEEESS-SSPPP---SSSSSPPPEE--EEEEE-SSEEEEE-SSSSEEEEEEETTEEEEEEETTEEEEEESSSS--EE------GGGS--GGG-S----------------------------TTTS-EEETTEEE--TT----EE--EE-TT----------SS-SSPPP-TTS--

Radius of gyration: 25.51 Å; Cα contacts (8 Å, |Δi|>4): 237; chains: 1; bounding box: 57×66×61 Å